Protein AF-0000000066218756 (afdb_homodimer)

Structure (mmCIF, N/CA/C/O backbone):
data_AF-0000000066218756-model_v1
#
loop_
_entity.id
_entity.type
_entity.pdbx_description
1 polymer 'Streptothricin acetyltransferase'
#
loop_
_atom_site.group_PDB
_atom_site.id
_atom_site.type_symbol
_atom_site.label_atom_id
_atom_site.label_alt_id
_atom_site.label_comp_id
_atom_site.label_asym_id
_atom_site.label_entity_id
_atom_site.label_seq_id
_atom_site.pdbx_PDB_ins_code
_atom_site.Cartn_x
_atom_site.Cartn_y
_atom_site.Cartn_z
_atom_site.occupancy
_atom_site.B_iso_or_equiv
_atom_site.auth_seq_id
_atom_site.auth_comp_id
_atom_site.auth_asym_id
_atom_site.auth_atom_id
_atom_site.pdbx_PDB_model_num
ATOM 1 N N . MET A 1 1 ? -12.961 45.781 23.984 1 30.92 1 MET A N 1
ATOM 2 C CA . MET A 1 1 ? -13.539 44.688 23.172 1 30.92 1 MET A CA 1
ATOM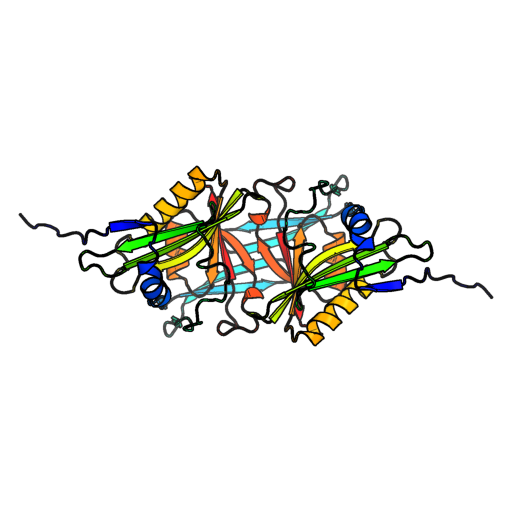 3 C C . MET A 1 1 ? -12.445 43.812 22.594 1 30.92 1 MET A C 1
ATOM 5 O O . MET A 1 1 ? -11.609 44.25 21.812 1 30.92 1 MET A O 1
ATOM 9 N N . THR A 1 2 ? -11.711 43 23.344 1 33.22 2 THR A N 1
ATOM 10 C CA . THR A 1 2 ? -10.531 42.219 23 1 33.22 2 THR A CA 1
ATOM 11 C C . THR A 1 2 ? -10.773 41.406 21.719 1 33.22 2 THR A C 1
ATOM 13 O O . THR A 1 2 ? -11.695 40.594 21.656 1 33.22 2 THR A O 1
ATOM 16 N N . THR A 1 3 ? -10.656 42.094 20.516 1 35.53 3 THR A N 1
ATOM 17 C CA . THR A 1 3 ? -10.742 41.438 19.234 1 35.53 3 THR A CA 1
ATOM 18 C C . THR A 1 3 ? -9.953 40.125 19.234 1 35.53 3 THR A C 1
ATOM 20 O O . THR A 1 3 ? -8.727 40.156 19.406 1 35.53 3 THR A O 1
ATOM 23 N N . THR A 1 4 ? -10.188 39.188 20.109 1 38.31 4 THR A N 1
ATOM 24 C CA . THR A 1 4 ? -9.586 37.875 20 1 38.31 4 THR A CA 1
ATOM 25 C C . THR A 1 4 ? -9.281 37.531 18.531 1 38.31 4 THR A C 1
ATOM 27 O O . THR A 1 4 ? -10.195 37.375 17.719 1 38.31 4 THR A O 1
ATOM 30 N N . HIS A 1 5 ? -8.398 38.25 17.75 1 41.72 5 HIS A N 1
ATOM 31 C CA . HIS A 1 5 ? -7.938 38.156 16.375 1 41.72 5 HIS A CA 1
ATOM 32 C C . HIS A 1 5 ? -7.691 36.688 15.969 1 41.72 5 HIS A C 1
ATOM 34 O O . HIS A 1 5 ? -6.609 36.156 16.203 1 41.72 5 HIS A O 1
ATOM 40 N N . GLY A 1 6 ? -8.344 35.656 16.266 1 49.34 6 GLY A N 1
ATOM 41 C CA . GLY A 1 6 ? -8.234 34.25 15.828 1 49.34 6 GLY A CA 1
ATOM 42 C C . GLY A 1 6 ? -7.742 34.125 14.398 1 49.34 6 GLY A C 1
ATOM 43 O O . GLY A 1 6 ? -8.195 34.844 13.508 1 49.34 6 GLY A O 1
ATOM 44 N N . SER A 1 7 ? -6.414 34.031 14.164 1 62.53 7 SER A N 1
ATOM 45 C CA . SER A 1 7 ? -5.773 34.062 12.852 1 62.53 7 SER A CA 1
ATOM 46 C C . SER A 1 7 ? -6.656 33.406 11.797 1 62.53 7 SER A C 1
ATOM 48 O O . SER A 1 7 ? -7.164 32.312 12 1 62.53 7 SER A O 1
ATOM 50 N N . THR A 1 8 ? -7.453 34.125 11.016 1 85.75 8 THR A N 1
ATOM 51 C CA . THR A 1 8 ? -8.383 33.719 9.977 1 85.75 8 THR A CA 1
ATOM 52 C C . THR A 1 8 ? -7.633 33.094 8.797 1 85.75 8 THR A C 1
ATOM 54 O O . THR A 1 8 ? -6.582 33.594 8.391 1 85.75 8 THR A O 1
ATOM 57 N N . TYR A 1 9 ? -7.691 31.891 8.625 1 95.56 9 TYR A N 1
ATOM 58 C CA . TYR A 1 9 ? -7.164 31.203 7.453 1 95.56 9 TYR A CA 1
ATOM 59 C C . TYR A 1 9 ? -8.227 31.094 6.363 1 95.56 9 TYR A C 1
ATOM 61 O O . TYR A 1 9 ? -9.406 30.922 6.656 1 95.56 9 TYR A O 1
ATOM 69 N N . GLU A 1 10 ? -7.812 31.375 5.152 1 96.88 10 GLU A N 1
ATOM 70 C CA . GLU A 1 10 ? -8.648 31.047 4.004 1 96.88 10 GLU A CA 1
ATOM 71 C C . GLU A 1 10 ? -8.375 29.625 3.508 1 96.88 10 GLU A C 1
ATOM 73 O O . GLU A 1 10 ? -7.223 29.266 3.246 1 96.88 10 GLU A O 1
ATOM 78 N N . PHE A 1 11 ? -9.414 28.812 3.455 1 98.06 11 PHE A N 1
ATOM 79 C CA . PHE A 1 11 ? -9.305 27.469 2.912 1 98.06 11 PHE A CA 1
ATOM 80 C C . PHE A 1 11 ? -9.898 27.391 1.512 1 98.06 11 PHE A C 1
ATOM 82 O O . PHE A 1 11 ? -11.031 27.844 1.288 1 98.06 11 PHE A O 1
ATOM 89 N N . ARG A 1 12 ? -9.188 26.828 0.612 1 97.38 12 ARG A N 1
ATOM 90 C CA . ARG A 1 12 ? -9.633 26.734 -0.774 1 97.38 12 ARG A CA 1
ATOM 91 C C . ARG A 1 12 ? -8.875 25.641 -1.514 1 97.38 12 ARG A C 1
ATOM 93 O O . ARG A 1 12 ? -7.91 25.078 -0.985 1 97.38 12 ARG A O 1
ATOM 100 N N . SER A 1 13 ? -9.32 25.297 -2.725 1 97.12 13 SER A N 1
ATOM 101 C CA . SER A 1 13 ? -8.523 24.469 -3.619 1 97.12 13 SER A CA 1
ATOM 102 C C . SER A 1 13 ? -7.25 25.172 -4.055 1 97.12 13 SER A C 1
ATOM 104 O O . SER A 1 13 ? -7.25 26.391 -4.262 1 97.12 13 SER A O 1
ATOM 106 N N . ALA A 1 14 ? -6.277 24.438 -4.23 1 97.44 14 ALA A N 1
ATOM 107 C CA . ALA A 1 14 ? -5.004 24.984 -4.684 1 97.44 14 ALA A CA 1
ATOM 108 C C . ALA A 1 14 ? -5.117 25.531 -6.102 1 97.44 14 ALA A C 1
ATOM 110 O O . ALA A 1 14 ? -5.887 25.031 -6.914 1 97.44 14 ALA A O 1
ATOM 111 N N . ARG A 1 15 ? -4.344 26.562 -6.344 1 95.19 15 ARG A N 1
ATOM 112 C CA . ARG A 1 15 ? -4.148 27.141 -7.664 1 95.19 15 ARG A CA 1
ATOM 113 C C . ARG A 1 15 ? -2.729 26.906 -8.164 1 95.19 15 ARG A C 1
ATOM 115 O O . ARG A 1 15 ? -1.83 26.609 -7.375 1 95.19 15 ARG A O 1
ATOM 122 N N . PRO A 1 16 ? -2.574 26.969 -9.438 1 92.94 16 PRO A N 1
ATOM 123 C CA . PRO A 1 16 ? -1.229 26.734 -9.969 1 92.94 16 PRO A CA 1
ATOM 124 C C . PRO A 1 16 ? -0.165 27.578 -9.281 1 92.94 16 PRO A C 1
ATOM 126 O O . PRO A 1 16 ? 0.966 27.125 -9.094 1 92.94 16 PRO A O 1
ATOM 129 N N . GLY A 1 17 ? -0.481 28.734 -8.906 1 93.81 17 GLY A N 1
ATOM 130 C CA . GLY A 1 17 ? 0.448 29.641 -8.25 1 93.81 17 GLY A CA 1
ATOM 131 C C . GLY A 1 17 ? 0.868 29.156 -6.871 1 93.81 17 GLY A C 1
ATOM 132 O O . GLY A 1 17 ? 1.831 29.672 -6.301 1 93.81 17 GLY A O 1
ATOM 133 N N . ASP A 1 18 ? 0.215 28.156 -6.332 1 95.94 18 ASP A N 1
ATOM 134 C CA . ASP A 1 18 ? 0.507 27.656 -4.996 1 95.94 18 ASP A CA 1
ATOM 135 C C . ASP A 1 18 ? 1.6 26.578 -5.035 1 95.94 18 ASP A C 1
ATOM 137 O O . ASP A 1 18 ? 2.113 26.172 -3.994 1 95.94 18 ASP A O 1
ATOM 141 N N . ALA A 1 19 ? 1.979 26.078 -6.219 1 94.44 19 ALA A N 1
ATOM 142 C CA . ALA A 1 19 ? 2.807 24.891 -6.379 1 94.44 19 ALA A CA 1
ATOM 143 C C . ALA A 1 19 ? 4.152 25.062 -5.676 1 94.44 19 ALA A C 1
ATOM 145 O O . ALA A 1 19 ? 4.594 24.172 -4.949 1 94.44 19 ALA A O 1
ATOM 146 N N . GLU A 1 20 ? 4.812 26.156 -5.871 1 93.88 20 GLU A N 1
ATO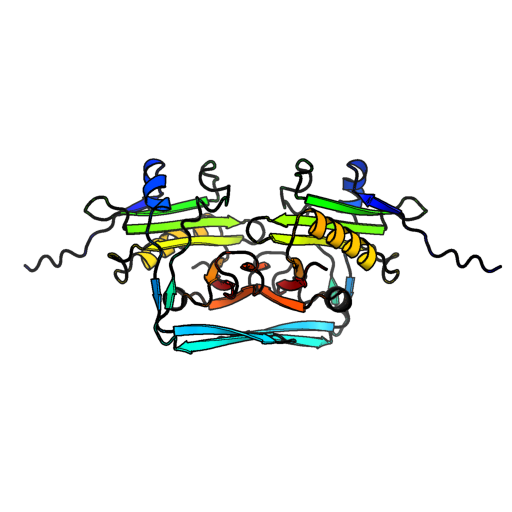M 147 C CA . GLU A 1 20 ? 6.129 26.391 -5.281 1 93.88 20 GLU A CA 1
ATOM 148 C C . GLU A 1 20 ? 6.055 26.406 -3.76 1 93.88 20 GLU A C 1
ATOM 150 O O . GLU A 1 20 ? 6.898 25.812 -3.082 1 93.88 20 GLU A O 1
ATOM 155 N N . ALA A 1 21 ? 5.082 27.125 -3.238 1 95.31 21 ALA A N 1
ATOM 156 C CA . ALA A 1 21 ? 4.914 27.219 -1.791 1 95.31 21 ALA A CA 1
ATOM 157 C C . ALA A 1 21 ? 4.613 25.859 -1.186 1 95.31 21 ALA A C 1
ATOM 159 O O . ALA A 1 21 ? 5.105 25.531 -0.103 1 95.31 21 ALA A O 1
ATOM 160 N N . ILE A 1 22 ? 3.832 25.062 -1.859 1 96.31 22 ILE A N 1
ATOM 161 C CA . ILE A 1 22 ? 3.496 23.719 -1.401 1 96.31 22 ILE A CA 1
ATOM 162 C C . ILE A 1 22 ? 4.754 22.859 -1.355 1 96.31 22 ILE A C 1
ATOM 164 O O . ILE A 1 22 ? 5.027 22.203 -0.35 1 96.31 22 ILE A O 1
ATOM 168 N N . GLU A 1 23 ? 5.5 22.875 -2.363 1 92.81 23 GLU A N 1
ATOM 169 C CA . GLU A 1 23 ? 6.723 22.078 -2.453 1 92.81 23 GLU A CA 1
ATOM 170 C C . GLU A 1 23 ? 7.73 22.516 -1.388 1 92.81 23 GLU A C 1
ATOM 172 O O . GLU A 1 23 ? 8.484 21.688 -0.876 1 92.81 23 GLU A O 1
ATOM 177 N N . GLY A 1 24 ? 7.719 23.75 -1.06 1 92.56 24 GLY A N 1
ATOM 178 C CA . GLY A 1 24 ? 8.719 24.297 -0.159 1 92.56 24 GLY A CA 1
ATOM 179 C C . GLY A 1 24 ? 8.266 24.328 1.288 1 92.56 24 GLY A C 1
ATOM 180 O O . GLY A 1 24 ? 9 24.781 2.166 1 92.56 24 GLY A O 1
ATOM 181 N N . LEU A 1 25 ? 7.07 23.906 1.54 1 95.25 25 LEU A N 1
ATOM 182 C CA . LEU A 1 25 ? 6.547 23.969 2.9 1 95.25 25 LEU A CA 1
ATOM 183 C C . LEU A 1 25 ? 7.348 23.078 3.838 1 95.25 25 LEU A C 1
ATOM 185 O O . LEU A 1 25 ? 7.652 21.938 3.498 1 95.25 25 LEU A O 1
ATOM 189 N N . ASP A 1 26 ? 7.734 23.609 4.988 1 93 26 ASP A N 1
ATOM 190 C CA . ASP A 1 26 ? 8.508 22.859 5.977 1 93 26 ASP A CA 1
ATOM 191 C C . ASP A 1 26 ? 7.629 21.844 6.707 1 93 26 ASP A C 1
ATOM 193 O O . ASP A 1 26 ? 6.793 22.219 7.535 1 93 26 ASP A O 1
ATOM 197 N N . GLY A 1 27 ? 7.832 20.594 6.449 1 91.25 27 GLY A N 1
ATOM 198 C CA . GLY A 1 27 ? 7.078 19.516 7.074 1 91.25 27 GLY A CA 1
ATOM 199 C C . GLY A 1 27 ? 7.828 18.828 8.203 1 91.25 27 GLY A C 1
ATOM 200 O O . GLY A 1 27 ? 7.434 17.766 8.664 1 91.25 27 GLY A O 1
ATOM 201 N N . SER A 1 28 ? 8.922 19.422 8.609 1 94.38 28 SER A N 1
ATOM 202 C CA . SER A 1 28 ? 9.727 18.828 9.68 1 94.38 28 SER A CA 1
ATOM 203 C C . SER A 1 28 ? 8.961 18.828 11 1 94.38 28 SER A C 1
ATOM 205 O O . SER A 1 28 ? 8.016 19.594 11.18 1 94.38 28 SER A O 1
ATOM 207 N N . PHE A 1 29 ? 9.367 17.953 11.867 1 95.31 29 PHE A N 1
ATOM 208 C CA . PHE A 1 29 ? 8.727 17.906 13.18 1 95.31 29 PHE A CA 1
ATOM 209 C C . PHE A 1 29 ? 9.695 17.375 14.227 1 95.31 29 PHE A C 1
ATOM 211 O O . PHE A 1 29 ? 10.711 16.766 13.891 1 95.31 29 PHE A O 1
ATOM 218 N N . THR A 1 30 ? 9.375 17.656 15.43 1 96.31 30 THR A N 1
ATOM 219 C CA . THR A 1 30 ? 10.047 17.109 16.609 1 96.31 30 THR A CA 1
ATOM 220 C C . THR A 1 30 ? 9.086 16.25 17.438 1 96.31 30 THR A C 1
ATOM 222 O O . THR A 1 30 ? 7.914 16.609 17.594 1 96.31 30 THR A O 1
ATOM 225 N N . THR A 1 31 ? 9.586 15.148 17.922 1 97.62 31 THR A N 1
ATOM 226 C CA . THR A 1 31 ? 8.727 14.258 18.688 1 97.62 31 THR A CA 1
ATOM 227 C C . THR A 1 31 ? 9.477 13.656 19.875 1 97.62 31 THR A C 1
ATOM 229 O O . THR A 1 31 ? 10.664 13.328 19.75 1 97.62 31 THR A O 1
ATOM 232 N N . SER A 1 32 ? 8.703 13.469 20.906 1 98.19 32 SER A N 1
ATOM 233 C CA . SER A 1 32 ? 9.289 12.891 22.109 1 98.19 32 SER A CA 1
ATOM 234 C C . SER A 1 32 ? 8.883 11.43 22.266 1 98.19 32 SER A C 1
ATOM 236 O O . SER A 1 32 ? 9.273 10.773 23.234 1 98.19 32 SER A O 1
ATOM 238 N N . THR A 1 33 ? 8.055 10.93 21.438 1 98.62 33 THR A N 1
ATOM 239 C CA . THR A 1 33 ? 7.688 9.516 21.406 1 98.62 33 THR A CA 1
ATOM 240 C C . THR A 1 33 ? 7.668 9 19.969 1 98.62 33 THR A C 1
ATOM 242 O O . THR A 1 33 ? 7.598 9.789 19.016 1 98.62 33 THR A O 1
ATOM 245 N N . VAL A 1 34 ? 7.777 7.73 19.812 1 98.56 34 VAL A N 1
ATOM 246 C CA . VAL A 1 34 ? 7.621 7.051 18.531 1 98.56 34 VAL A CA 1
ATOM 247 C C . VAL A 1 34 ? 6.859 5.742 18.734 1 98.56 34 VAL A C 1
ATOM 249 O O . VAL A 1 34 ? 6.77 5.234 19.844 1 98.56 34 VAL A O 1
ATOM 252 N N . PHE A 1 35 ? 6.258 5.281 17.719 1 98.62 35 PHE A N 1
ATOM 253 C CA . PHE A 1 35 ? 5.648 3.957 17.75 1 98.62 35 PHE A CA 1
ATOM 254 C C . PHE A 1 35 ? 6.629 2.896 17.266 1 98.62 35 PHE A C 1
ATOM 256 O O . PHE A 1 35 ? 6.91 2.805 16.078 1 98.62 35 PHE A O 1
ATOM 263 N N . GLU A 1 36 ? 7.102 2.107 18.125 1 98.31 36 GLU A N 1
ATOM 264 C CA . GLU A 1 36 ? 7.922 0.967 17.734 1 98.31 36 GLU A CA 1
ATOM 265 C C . GLU A 1 36 ? 7.074 -0.135 17.109 1 98.31 36 GLU A C 1
ATOM 267 O O . GLU A 1 36 ? 5.969 -0.415 17.578 1 98.31 36 GLU A O 1
ATOM 272 N N . VAL A 1 37 ? 7.605 -0.703 16.094 1 98.06 37 VAL A N 1
ATOM 273 C CA . VAL A 1 37 ? 6.926 -1.788 15.391 1 98.06 37 VAL A CA 1
ATOM 274 C C . VAL A 1 37 ? 7.684 -3.096 15.609 1 98.06 37 VAL A C 1
ATOM 276 O O . VAL A 1 37 ? 8.859 -3.203 15.258 1 98.06 37 VAL A O 1
ATOM 279 N N . ASP A 1 38 ? 7.031 -4.035 16.172 1 97.12 38 ASP A N 1
ATOM 280 C CA . ASP A 1 38 ? 7.578 -5.383 16.297 1 97.12 38 ASP A CA 1
ATOM 281 C C . ASP A 1 38 ? 6.988 -6.312 15.234 1 97.12 38 ASP A C 1
ATOM 283 O O . ASP A 1 38 ? 5.785 -6.586 15.242 1 97.12 38 ASP A O 1
ATOM 287 N N . VAL A 1 39 ? 7.797 -6.73 14.375 1 94.44 39 VAL A N 1
ATOM 288 C CA . VAL A 1 39 ? 7.402 -7.656 13.328 1 94.44 39 VAL A CA 1
ATOM 289 C C . VAL A 1 39 ? 7.652 -9.094 13.781 1 94.44 39 VAL A C 1
ATOM 291 O O . VAL A 1 39 ? 8.797 -9.484 14.031 1 94.44 39 VAL A O 1
ATOM 294 N N . THR A 1 40 ? 6.605 -9.82 13.859 1 88.38 40 THR A N 1
ATOM 295 C CA . THR A 1 40 ? 6.738 -11.219 14.25 1 88.38 40 THR A CA 1
ATOM 296 C C . THR A 1 40 ? 6.254 -12.141 13.133 1 88.38 40 THR A C 1
ATOM 298 O O . THR A 1 40 ? 5.715 -11.68 12.125 1 88.38 40 THR A O 1
ATOM 301 N N . GLY A 1 41 ? 6.422 -13.438 13.312 1 87.56 41 GLY A N 1
ATOM 302 C CA . GLY A 1 41 ? 5.957 -14.398 12.32 1 87.56 41 GLY A CA 1
ATOM 303 C C . GLY A 1 41 ? 4.445 -14.445 12.203 1 87.56 41 GLY A C 1
ATOM 304 O O . GLY A 1 41 ? 3.91 -14.883 11.188 1 87.56 41 GLY A O 1
ATOM 305 N N . ASP A 1 42 ? 3.793 -13.945 13.266 1 90.44 42 ASP A N 1
ATOM 306 C CA . ASP A 1 42 ? 2.34 -14.086 13.297 1 90.44 42 ASP A CA 1
ATOM 307 C C . ASP A 1 42 ? 1.663 -12.734 13.484 1 90.44 42 ASP A C 1
ATOM 309 O O . ASP A 1 42 ? 0.577 -12.648 14.055 1 90.44 42 ASP A O 1
ATOM 313 N N . GLY A 1 43 ? 2.377 -11.672 13.125 1 96.5 43 GLY A N 1
ATOM 314 C CA . GLY A 1 43 ? 1.686 -10.391 13.203 1 96.5 43 GLY A CA 1
ATOM 315 C C . GLY A 1 43 ? 2.615 -9.227 13.477 1 96.5 43 GLY A C 1
ATOM 316 O O . GLY A 1 43 ? 3.812 -9.297 13.195 1 96.5 43 GLY A O 1
ATOM 317 N N . PHE A 1 44 ? 2.004 -8.164 13.891 1 98.31 44 PHE A N 1
ATOM 318 C CA . PHE A 1 44 ? 2.68 -6.898 14.133 1 98.31 44 PHE A CA 1
ATOM 319 C C . PHE A 1 44 ? 2.158 -6.234 15.398 1 98.31 44 PHE A C 1
ATOM 321 O O . PHE A 1 44 ? 0.947 -6.168 15.617 1 98.31 44 PHE A O 1
ATOM 328 N N . ALA A 1 45 ? 3.119 -5.785 16.156 1 97.81 45 ALA A N 1
ATOM 329 C CA . ALA A 1 45 ? 2.746 -5.078 17.391 1 97.81 45 ALA A CA 1
ATOM 330 C C . ALA A 1 45 ? 3.271 -3.645 17.375 1 97.81 45 ALA A C 1
ATOM 332 O O . ALA A 1 45 ? 4.391 -3.393 16.922 1 97.81 45 ALA A O 1
ATOM 333 N N . LEU A 1 46 ? 2.518 -2.775 17.812 1 97.88 46 LEU A N 1
ATOM 334 C CA . LEU A 1 46 ? 2.861 -1.361 17.906 1 97.88 46 LEU A CA 1
ATOM 335 C C . LEU A 1 46 ? 2.898 -0.916 19.375 1 97.88 46 LEU A C 1
ATOM 337 O O . LEU A 1 46 ? 1.985 -1.22 20.141 1 97.88 46 LEU A O 1
ATOM 341 N N . ARG A 1 47 ? 3.953 -0.303 19.734 1 98 47 ARG A N 1
ATOM 342 C CA . ARG A 1 47 ? 4.078 0.256 21.078 1 98 47 ARG A CA 1
ATOM 343 C C . ARG A 1 47 ? 4.684 1.655 21.031 1 98 47 ARG A C 1
ATOM 345 O O . ARG A 1 47 ? 5.75 1.858 20.453 1 98 47 ARG A O 1
ATOM 352 N N . GLU A 1 48 ? 3.928 2.596 21.609 1 98.19 48 GLU A N 1
ATOM 353 C CA . GLU A 1 48 ? 4.5 3.934 21.719 1 98.19 48 GLU A CA 1
ATOM 354 C C . GLU A 1 48 ? 5.547 3.996 22.828 1 98.19 48 GLU A C 1
ATOM 356 O O . GLU A 1 48 ? 5.273 3.615 23.969 1 98.19 48 GLU A O 1
ATOM 361 N N . VAL A 1 49 ? 6.703 4.441 22.5 1 98.56 49 VAL A N 1
ATOM 362 C CA . VAL A 1 49 ? 7.801 4.504 23.453 1 98.56 49 VAL A CA 1
ATOM 363 C C . VAL A 1 49 ? 8.438 5.891 23.422 1 98.56 49 VAL A C 1
ATOM 365 O O . VAL A 1 49 ? 8.336 6.602 22.422 1 98.56 49 VAL A O 1
ATOM 368 N N . PRO A 1 50 ? 9.086 6.277 24.5 1 98.38 50 PRO A N 1
ATOM 369 C CA . PRO A 1 50 ? 9.781 7.566 24.484 1 98.38 50 PRO A CA 1
ATOM 370 C C . PRO A 1 50 ? 10.969 7.594 23.531 1 98.38 50 PRO A C 1
ATOM 372 O O . PRO A 1 50 ? 11.633 6.574 23.328 1 98.38 50 PRO A O 1
ATOM 375 N N . ALA A 1 51 ? 11.094 8.711 22.922 1 97.19 51 ALA A N 1
ATOM 376 C CA . ALA A 1 51 ? 12.305 9.023 22.172 1 97.19 51 ALA A CA 1
ATOM 377 C C . ALA A 1 51 ? 13.227 9.945 22.969 1 97.19 51 ALA A C 1
ATOM 379 O O . ALA A 1 51 ? 12.898 11.109 23.203 1 97.19 51 ALA A O 1
ATOM 380 N N . ASP A 1 52 ? 14.352 9.469 23.422 1 95.06 52 ASP A N 1
ATOM 381 C CA . ASP A 1 52 ? 15.289 10.25 24.219 1 95.06 52 ASP A CA 1
ATOM 382 C C . ASP A 1 52 ? 16.703 10.133 23.672 1 95.06 52 ASP A C 1
ATOM 384 O O . ASP A 1 52 ? 17.328 9.07 23.75 1 95.06 52 ASP A O 1
ATOM 388 N N . PRO A 1 53 ? 17.203 11.25 23.219 1 96.88 53 PRO A N 1
ATOM 389 C CA . PRO A 1 53 ? 16.594 12.578 23.125 1 96.88 53 PRO A CA 1
ATOM 390 C C . PRO A 1 53 ? 15.461 12.633 22.094 1 96.88 53 PRO A C 1
ATOM 392 O O . PRO A 1 53 ? 15.281 11.688 21.328 1 96.88 53 PRO A O 1
ATOM 395 N N . PRO A 1 54 ? 14.68 13.703 22.156 1 97.62 54 PRO A N 1
ATOM 396 C CA . PRO A 1 54 ? 13.625 13.828 21.141 1 97.62 54 PRO A CA 1
ATOM 397 C C . PRO A 1 54 ? 14.164 13.703 19.719 1 97.62 54 PRO A C 1
ATOM 399 O O . PRO A 1 54 ? 15.273 14.156 19.438 1 97.62 54 PRO A O 1
ATOM 402 N N . LEU A 1 55 ? 13.32 13.078 18.906 1 97.12 55 LEU A N 1
ATOM 403 C CA . LEU A 1 55 ? 13.688 12.891 17.5 1 97.12 55 LEU A CA 1
ATOM 404 C C . LEU A 1 55 ? 13.266 14.094 16.672 1 97.12 55 LEU A C 1
ATOM 406 O O . LEU A 1 55 ? 12.148 14.602 16.812 1 97.12 55 LEU A O 1
ATOM 410 N N . VAL A 1 56 ? 14.172 14.633 15.852 1 96.25 56 VAL A N 1
ATOM 411 C CA . VAL A 1 56 ? 13.867 15.664 14.859 1 96.25 56 VAL A CA 1
ATOM 412 C C . VAL A 1 56 ? 13.891 15.055 13.461 1 96.25 56 VAL A C 1
ATOM 414 O O . VAL A 1 56 ? 14.922 14.523 13.023 1 96.25 56 VAL A O 1
ATOM 417 N N . LYS A 1 57 ? 12.805 15.125 12.836 1 94.94 57 LYS A N 1
ATOM 418 C CA . LYS A 1 57 ? 12.727 14.586 11.477 1 94.94 57 LYS A CA 1
ATOM 419 C C . LYS A 1 57 ? 12.586 15.711 10.453 1 94.94 57 LYS A C 1
ATOM 421 O O . LYS A 1 57 ? 11.711 16.578 10.578 1 94.94 57 LYS A O 1
ATOM 426 N N . VAL A 1 58 ? 13.484 15.648 9.484 1 90.94 58 VAL A N 1
ATOM 427 C CA . VAL A 1 58 ? 13.453 16.531 8.32 1 90.94 58 VAL A CA 1
ATOM 428 C C . VAL A 1 58 ? 13.328 15.695 7.043 1 90.94 58 VAL A C 1
ATOM 430 O O . VAL A 1 58 ? 14.141 14.797 6.801 1 90.94 58 VAL A O 1
ATOM 433 N N . PHE A 1 59 ? 12.32 15.891 6.363 1 84.62 59 PHE A N 1
ATOM 434 C CA . PHE A 1 59 ? 12.141 15.148 5.121 1 84.62 59 PHE A CA 1
ATOM 435 C C . PHE A 1 59 ? 13.047 15.703 4.027 1 84.62 59 PHE A C 1
ATOM 437 O O . PHE A 1 59 ? 13.242 16.906 3.926 1 84.62 59 PHE A O 1
ATOM 444 N N . PRO A 1 60 ? 13.758 14.719 3.512 1 74.5 60 PRO A N 1
ATOM 445 C CA . PRO A 1 60 ? 14.617 15.219 2.438 1 74.5 60 PRO A CA 1
ATOM 446 C C . PRO A 1 60 ? 13.859 16.047 1.399 1 74.5 60 PRO A C 1
ATOM 448 O O . PRO A 1 60 ? 12.656 15.844 1.216 1 74.5 60 PRO A O 1
ATOM 451 N N . ASP A 1 61 ? 14.469 17.172 1.195 1 58.53 61 ASP A N 1
ATOM 452 C CA . ASP A 1 61 ? 13.922 17.953 0.089 1 58.53 61 ASP A CA 1
ATOM 453 C C . ASP A 1 61 ? 13.727 17.078 -1.15 1 58.53 61 ASP A C 1
ATOM 455 O O . ASP A 1 61 ? 14.68 16.797 -1.879 1 58.53 61 ASP A O 1
ATOM 459 N N . ASP A 1 62 ? 13.266 15.992 -0.74 1 52.88 62 ASP A N 1
ATOM 460 C CA . ASP A 1 62 ? 13.164 15.195 -1.958 1 52.88 62 ASP A CA 1
ATOM 461 C C . ASP A 1 62 ? 12.586 16.016 -3.105 1 52.88 62 ASP A C 1
ATOM 463 O O . ASP A 1 62 ? 11.695 16.844 -2.893 1 52.88 62 ASP A O 1
ATOM 467 N N . GLY A 1 63 ? 13.352 16.688 -3.973 1 41.59 63 GLY A N 1
ATOM 468 C CA . GLY A 1 63 ? 12.586 17.062 -5.148 1 41.59 63 GLY A CA 1
ATOM 469 C C . GLY A 1 63 ? 11.203 16.453 -5.188 1 41.59 63 GLY A C 1
ATOM 470 O O . GLY A 1 63 ? 10.898 15.531 -4.418 1 41.59 63 GLY A O 1
ATOM 471 N N . GLY A 1 64 ? 10.188 17.156 -5.656 1 38.47 64 GLY A N 1
ATOM 472 C CA . GLY A 1 64 ? 8.844 16.625 -5.824 1 38.47 64 GLY A CA 1
ATOM 473 C C . GLY A 1 64 ? 8.805 15.117 -5.852 1 38.47 64 GLY A C 1
ATOM 474 O O . GLY A 1 64 ? 9.648 14.477 -6.477 1 38.47 64 GLY A O 1
ATOM 475 N N . SER A 1 65 ? 8.891 14.422 -4.684 1 36.19 65 SER A N 1
ATOM 476 C CA . SER A 1 65 ? 8.57 13.023 -4.91 1 36.19 65 SER A CA 1
ATOM 477 C C . SER A 1 65 ? 8.039 12.797 -6.32 1 36.19 65 SER A C 1
ATOM 479 O O . SER A 1 65 ? 7.172 13.539 -6.785 1 36.19 65 SER A O 1
ATOM 481 N N . ASP A 1 66 ? 8.914 12.391 -7.16 1 33.94 66 ASP A N 1
ATOM 482 C CA . ASP A 1 66 ? 8.414 11.953 -8.461 1 33.94 66 ASP A CA 1
ATOM 483 C C . ASP A 1 66 ? 7.051 11.289 -8.336 1 33.94 66 ASP A C 1
ATOM 485 O O . ASP A 1 66 ? 6.914 10.086 -8.586 1 33.94 66 ASP A O 1
ATOM 489 N N . GLY A 1 67 ? 6.582 11.227 -7.129 1 36.25 67 GLY A N 1
ATOM 490 C CA . GLY A 1 67 ? 5.188 10.93 -7.43 1 36.25 67 GLY A CA 1
ATOM 491 C C . GLY A 1 67 ? 4.66 11.703 -8.625 1 36.25 67 GLY A C 1
ATOM 492 O O . GLY A 1 67 ? 4.551 12.93 -8.578 1 36.25 67 GLY A O 1
ATOM 493 N N . GLU A 1 68 ? 5.262 11.32 -9.727 1 36.56 68 GLU A N 1
ATOM 494 C CA . GLU A 1 68 ? 4.953 11.82 -11.062 1 36.56 68 GLU A CA 1
ATOM 495 C C . GLU A 1 68 ? 3.641 12.602 -11.07 1 36.56 68 GLU A C 1
ATOM 497 O O . GLU A 1 68 ? 3.426 13.461 -11.922 1 36.56 68 GLU A O 1
ATOM 502 N N . ASP A 1 69 ? 2.627 11.914 -10.531 1 36.44 69 ASP A N 1
ATOM 503 C CA . ASP A 1 69 ? 1.361 12.477 -11 1 36.44 69 ASP A CA 1
ATOM 504 C C . ASP A 1 69 ? 1.025 13.766 -10.266 1 36.44 69 ASP A C 1
ATOM 506 O O . ASP A 1 69 ? 0.063 13.82 -9.5 1 36.44 69 ASP A O 1
ATOM 510 N N . GLY A 1 70 ? 1.908 14.375 -9.641 1 38.59 70 GLY A N 1
ATOM 511 C CA . GLY A 1 70 ? 1.572 15.68 -9.086 1 38.59 70 GLY A CA 1
ATOM 512 C C . GLY A 1 70 ? 0.606 16.469 -9.961 1 38.59 70 GLY A C 1
ATOM 513 O O . GLY A 1 70 ? -0.606 16.438 -9.734 1 38.59 70 GLY A O 1
ATOM 514 N N . ALA A 1 71 ? 1.333 17.5 -10.688 1 37.19 71 ALA A N 1
ATOM 515 C CA . ALA A 1 71 ? 0.576 18.5 -11.422 1 37.19 71 ALA A CA 1
ATOM 516 C C . ALA A 1 71 ? -0.306 17.859 -12.492 1 37.19 71 ALA A C 1
ATOM 518 O O . ALA A 1 71 ? -0.638 18.484 -13.5 1 37.19 71 ALA A O 1
ATOM 519 N N . GLU A 1 72 ? -0.066 16.578 -12.773 1 39.56 72 GLU A N 1
ATOM 520 C CA . GLU A 1 72 ? -0.892 16.344 -13.953 1 39.56 72 GLU A CA 1
ATOM 521 C C . GLU A 1 72 ? -2.268 16.984 -13.805 1 39.56 72 GLU A C 1
ATOM 523 O O . GLU A 1 72 ? -2.713 17.25 -12.688 1 39.56 72 GLU A O 1
ATOM 528 N N . GLY A 1 73 ? -2.752 17.328 -14.758 1 42.75 73 GLY A N 1
ATOM 529 C CA . GLY A 1 73 ? -4.094 17.844 -14.969 1 42.75 73 GLY A CA 1
ATOM 530 C C . GLY A 1 73 ? -5.102 17.328 -13.961 1 42.75 73 GLY A C 1
ATOM 531 O O . GLY A 1 73 ? -4.914 16.25 -13.383 1 42.75 73 GLY A O 1
ATOM 532 N N . GLU A 1 74 ? -5.602 18.359 -13.094 1 53.88 74 GLU A N 1
ATOM 533 C CA . GLU A 1 74 ? -6.809 18.125 -12.305 1 53.88 74 GLU A CA 1
ATOM 534 C C . GLU A 1 74 ? -7.637 16.984 -12.883 1 53.88 74 GLU A C 1
ATOM 536 O O . GLU A 1 74 ? -8.25 17.125 -13.945 1 53.88 74 GLU A O 1
ATOM 541 N N . ASP A 1 75 ? -6.93 15.703 -12.539 1 76.12 75 ASP A N 1
ATOM 542 C CA . ASP A 1 75 ? -7.957 14.711 -12.859 1 76.12 75 ASP A CA 1
ATOM 543 C C . ASP A 1 75 ? -9.133 14.812 -11.891 1 76.12 75 ASP A C 1
ATOM 545 O O . ASP A 1 75 ? -9.039 15.469 -10.852 1 76.12 75 ASP A O 1
ATOM 549 N N . ALA A 1 76 ? -10.133 14.492 -12.297 1 89.88 76 ALA A N 1
ATOM 550 C CA . ALA A 1 76 ? -11.406 14.648 -11.586 1 89.88 76 ALA A CA 1
ATOM 551 C C . ALA A 1 76 ? -11.359 13.953 -10.234 1 89.88 76 ALA A C 1
ATOM 553 O O . ALA A 1 76 ? -12.125 14.297 -9.328 1 89.88 76 ALA A O 1
ATOM 554 N N . ASP A 1 77 ? -10.281 13.156 -10.008 1 96.19 77 ASP A N 1
ATOM 555 C CA . ASP A 1 77 ? -10.289 12.328 -8.805 1 96.19 77 ASP A CA 1
ATOM 556 C C . ASP A 1 77 ? -9.188 12.758 -7.84 1 96.19 77 ASP A C 1
ATOM 558 O O . ASP A 1 77 ? -8.914 12.062 -6.855 1 96.19 77 ASP A O 1
ATOM 562 N N . SER A 1 78 ? -8.523 13.844 -8.109 1 97.5 78 SER A N 1
ATOM 563 C CA . SER A 1 78 ? -7.512 14.383 -7.211 1 97.5 78 SER A CA 1
ATOM 564 C C . SER A 1 78 ? -7.785 15.852 -6.891 1 97.5 78 SER A C 1
ATOM 566 O O . SER A 1 78 ? -8.367 16.578 -7.703 1 97.5 78 SER A O 1
ATOM 568 N N . ARG A 1 79 ? -7.391 16.25 -5.668 1 97.06 79 ARG A N 1
ATOM 569 C CA . ARG A 1 79 ? -7.551 17.641 -5.227 1 97.06 79 ARG A CA 1
ATOM 570 C C . ARG A 1 79 ? -6.488 18 -4.195 1 97.06 79 ARG A C 1
ATOM 572 O O . ARG A 1 79 ? -6.062 17.156 -3.404 1 97.06 79 ARG A O 1
ATOM 579 N N . THR A 1 80 ? -6.055 19.203 -4.297 1 98.12 80 THR A N 1
ATOM 580 C CA . THR A 1 80 ? -5.223 19.766 -3.244 1 98.12 80 THR A CA 1
ATOM 581 C C . THR A 1 80 ? -5.918 20.969 -2.604 1 98.12 80 THR A C 1
ATOM 583 O O . THR A 1 80 ? -6.363 21.891 -3.303 1 98.12 80 THR A O 1
ATOM 586 N N . PHE A 1 81 ? -6.043 20.906 -1.294 1 98.38 81 PHE A N 1
ATOM 587 C CA . PHE A 1 81 ? -6.59 22 -0.512 1 98.38 81 PHE A CA 1
ATOM 588 C C . PHE A 1 81 ? -5.48 22.766 0.197 1 98.38 81 PHE A C 1
ATOM 590 O O . PHE A 1 81 ? -4.512 22.172 0.671 1 98.38 81 PHE A O 1
ATOM 597 N N . VAL A 1 82 ? -5.691 24.094 0.293 1 98.5 82 VAL A N 1
ATOM 598 C CA . VAL A 1 82 ? -4.672 24.906 0.958 1 98.5 82 VAL A CA 1
ATOM 599 C C . VAL A 1 82 ? -5.324 25.781 2.023 1 98.5 82 VAL A C 1
ATOM 601 O O . VAL A 1 82 ? -6.504 26.125 1.918 1 98.5 82 VAL A O 1
ATOM 604 N N . ALA A 1 83 ? -4.598 26.016 3.045 1 98.5 83 ALA A N 1
ATOM 605 C CA . ALA A 1 83 ? -4.875 27.047 4.043 1 98.5 83 ALA A CA 1
ATOM 606 C C . ALA A 1 83 ? -3.91 28.219 3.904 1 98.5 83 ALA A C 1
ATOM 608 O O . ALA A 1 83 ? -2.691 28.047 3.945 1 98.5 83 ALA A O 1
ATOM 609 N N . VAL A 1 84 ? -4.48 29.391 3.756 1 97.44 84 VAL A N 1
ATOM 610 C CA . VAL A 1 84 ? -3.668 30.594 3.555 1 97.44 84 VAL A CA 1
ATOM 611 C C . VAL A 1 84 ? -3.885 31.562 4.711 1 97.44 84 VAL A C 1
ATOM 613 O O . VAL A 1 84 ? -5.027 31.875 5.062 1 97.44 84 VAL A O 1
ATOM 616 N N . GLY A 1 85 ? -2.75 31.969 5.254 1 94.69 85 GLY A N 1
ATOM 617 C CA . GLY A 1 85 ? -2.822 32.906 6.355 1 94.69 85 GLY A CA 1
ATOM 618 C C . GLY A 1 85 ? -3.209 34.312 5.914 1 94.69 85 GLY A C 1
ATOM 619 O O . GLY A 1 85 ? -3.27 34.594 4.715 1 94.69 85 GLY A O 1
ATOM 620 N N . ALA A 1 86 ? -3.457 35.156 6.863 1 90.19 86 ALA A N 1
ATOM 621 C CA . ALA A 1 86 ? -3.848 36.562 6.609 1 90.19 86 ALA A CA 1
ATOM 622 C C . ALA A 1 86 ? -2.756 37.281 5.852 1 90.19 86 ALA A C 1
ATOM 624 O O . ALA A 1 86 ? -3.045 38.219 5.07 1 90.19 86 ALA A O 1
ATOM 625 N N . ASP A 1 87 ? -1.547 36.875 6 1 90.06 87 ASP A N 1
ATOM 626 C CA . ASP A 1 87 ? -0.408 37.531 5.355 1 90.06 87 ASP A CA 1
ATOM 627 C C . ASP A 1 87 ? -0.212 37 3.934 1 90.06 87 ASP A C 1
ATOM 629 O O . ASP A 1 87 ? 0.693 37.438 3.223 1 90.06 87 ASP A O 1
ATOM 633 N N . GLY A 1 88 ? -1.031 36.062 3.582 1 91.44 88 GLY A N 1
ATOM 634 C CA . GLY A 1 88 ? -0.936 35.531 2.24 1 91.44 88 GLY A CA 1
ATOM 635 C C . GLY A 1 88 ? -0.031 34.312 2.156 1 91.44 88 GLY A C 1
ATOM 636 O O . GLY A 1 88 ? 0.051 33.656 1.11 1 91.44 88 GLY A O 1
ATOM 637 N N . ASP A 1 89 ? 0.589 33.969 3.262 1 93.81 89 ASP A N 1
ATOM 638 C CA . ASP A 1 89 ? 1.506 32.844 3.27 1 93.81 89 ASP A CA 1
ATOM 639 C C . ASP A 1 89 ? 0.747 31.516 3.396 1 93.81 89 ASP A C 1
ATOM 641 O O . ASP A 1 89 ? -0.284 31.453 4.07 1 93.81 89 ASP A O 1
ATOM 645 N N . LEU A 1 90 ? 1.325 30.516 2.732 1 97.44 90 LEU A N 1
ATOM 646 C CA . LEU A 1 90 ? 0.758 29.188 2.869 1 97.44 90 LEU A CA 1
ATOM 647 C C . LEU A 1 90 ? 0.971 28.641 4.277 1 97.44 90 LEU A C 1
ATOM 649 O O . LEU A 1 90 ? 2.107 28.547 4.746 1 97.44 90 LEU A O 1
ATOM 653 N N . ALA A 1 91 ? -0.124 28.297 4.93 1 97.69 91 ALA A N 1
ATOM 654 C CA . ALA A 1 91 ? -0.076 27.781 6.293 1 97.69 91 ALA A CA 1
ATOM 655 C C . ALA A 1 91 ? -0.083 26.25 6.293 1 97.69 91 ALA A C 1
ATOM 657 O O . ALA A 1 91 ? 0.462 25.625 7.199 1 97.69 91 ALA A O 1
ATOM 658 N N . GLY A 1 92 ? -0.685 25.641 5.359 1 98.25 92 GLY A N 1
ATOM 659 C CA . GLY A 1 92 ? -0.773 24.188 5.242 1 98.25 92 GLY A CA 1
ATOM 660 C C . GLY A 1 92 ? -1.479 23.734 3.98 1 98.25 92 GLY A C 1
ATOM 661 O O . GLY A 1 92 ? -1.999 24.562 3.223 1 98.25 92 GLY A O 1
ATOM 662 N N . PHE A 1 93 ? -1.432 22.469 3.705 1 98.44 93 PHE A N 1
ATOM 663 C CA . PHE A 1 93 ? -2.137 21.906 2.561 1 98.44 93 PHE A CA 1
ATOM 664 C C . PHE A 1 93 ? -2.484 20.438 2.809 1 98.44 93 PHE A C 1
ATOM 666 O O . PHE A 1 93 ? -1.956 19.812 3.732 1 98.44 93 PHE A O 1
ATOM 673 N N . ALA A 1 94 ? -3.404 19.906 2.084 1 98.5 94 ALA A N 1
ATOM 674 C CA . ALA A 1 94 ? -3.744 18.484 1.989 1 98.5 94 ALA A CA 1
ATOM 675 C C . ALA A 1 94 ? -3.963 18.078 0.538 1 98.5 94 ALA A C 1
ATOM 677 O O . ALA A 1 94 ? -4.781 18.672 -0.169 1 98.5 94 ALA A O 1
ATOM 678 N N . ALA A 1 95 ? -3.223 17.141 0.047 1 98.06 95 ALA A N 1
ATOM 679 C CA . ALA A 1 95 ? -3.398 16.547 -1.273 1 98.06 95 ALA A CA 1
ATOM 680 C C . ALA A 1 95 ? -4.078 15.18 -1.171 1 98.06 95 ALA A C 1
ATOM 682 O O . ALA A 1 95 ? -3.684 14.344 -0.355 1 98.06 95 ALA A O 1
ATOM 683 N N . VAL A 1 96 ? -5.117 15.008 -1.969 1 98.44 96 VAL A N 1
ATOM 684 C CA . VAL A 1 96 ? -5.902 13.781 -1.843 1 98.44 96 VAL A CA 1
ATOM 685 C C . VAL A 1 96 ? -6.172 13.195 -3.227 1 98.44 96 VAL A C 1
ATOM 687 O O . VAL A 1 96 ? -6.098 13.906 -4.234 1 98.44 96 VAL A O 1
ATOM 690 N N . SER A 1 97 ? -6.418 11.93 -3.322 1 98.25 97 SER A N 1
ATOM 691 C CA . SER A 1 97 ? -6.797 11.234 -4.551 1 98.25 97 SER A CA 1
ATOM 692 C C . SER A 1 97 ? -7.805 10.125 -4.273 1 98.25 97 SER A C 1
ATOM 694 O O . SER A 1 97 ? -7.715 9.438 -3.256 1 98.25 97 SER A O 1
ATOM 696 N N . TYR A 1 98 ? -8.781 10.047 -5.207 1 98.25 98 TYR A N 1
ATOM 697 C CA . TYR A 1 98 ? -9.852 9.062 -5.094 1 98.25 98 TYR A CA 1
ATOM 698 C C . TYR A 1 98 ? -9.602 7.871 -6.012 1 98.25 98 TYR A C 1
ATOM 700 O O . TYR A 1 98 ? -9.203 8.047 -7.168 1 98.25 98 TYR A O 1
ATOM 708 N N . SER A 1 99 ? -9.742 6.699 -5.414 1 97.56 99 SER A N 1
ATOM 709 C CA . SER A 1 99 ? -9.727 5.465 -6.188 1 97.56 99 SER A CA 1
ATOM 710 C C . SER A 1 99 ? -11.094 4.801 -6.207 1 97.56 99 SER A C 1
ATOM 712 O O . SER A 1 99 ? -11.602 4.383 -5.164 1 97.56 99 SER A O 1
ATOM 714 N N . ALA A 1 100 ? -11.625 4.609 -7.359 1 96.06 100 ALA A N 1
ATOM 715 C CA . ALA A 1 100 ? -12.984 4.09 -7.504 1 96.06 100 ALA A CA 1
ATOM 716 C C . ALA A 1 100 ? -13.039 2.598 -7.195 1 96.06 100 ALA A C 1
ATOM 718 O O . ALA A 1 100 ? -14.031 2.102 -6.668 1 96.06 100 ALA A O 1
ATOM 719 N N . TRP A 1 101 ? -11.961 1.885 -7.52 1 94.06 101 TRP A N 1
ATOM 720 C CA . TRP A 1 101 ? -12.008 0.427 -7.461 1 94.06 101 TRP A CA 1
ATOM 721 C C . TRP A 1 101 ? -12.289 -0.053 -6.043 1 94.06 101 TRP A C 1
ATOM 723 O O . TRP A 1 101 ? -12.938 -1.084 -5.848 1 94.06 101 TRP A O 1
ATOM 733 N N . ASN A 1 102 ? -11.906 0.661 -5.047 1 97.12 102 ASN A N 1
ATOM 734 C CA . ASN A 1 102 ? -12.188 0.253 -3.674 1 97.12 102 ASN A CA 1
ATOM 735 C C . ASN A 1 102 ? -12.82 1.387 -2.869 1 97.12 102 ASN A C 1
ATOM 737 O O . ASN A 1 102 ? -12.766 1.381 -1.638 1 97.12 102 ASN A O 1
ATOM 741 N N . GLN A 1 103 ? -13.258 2.469 -3.648 1 97.81 103 GLN A N 1
ATOM 742 C CA . GLN A 1 103 ? -13.961 3.604 -3.059 1 97.81 103 GLN A CA 1
ATOM 743 C C . GLN A 1 103 ? -13.141 4.242 -1.944 1 97.81 103 GLN A C 1
ATOM 745 O O . GLN A 1 103 ? -13.664 4.559 -0.877 1 97.81 103 GLN A O 1
ATOM 750 N N . ARG A 1 104 ? -11.883 4.398 -2.135 1 98.75 104 ARG A N 1
ATOM 751 C CA . ARG A 1 104 ? -10.969 4.938 -1.134 1 98.75 104 ARG A CA 1
ATOM 752 C C . ARG A 1 104 ? -10.508 6.34 -1.51 1 98.75 104 ARG A C 1
ATOM 754 O O . ARG A 1 104 ? -10.102 6.586 -2.648 1 98.75 104 ARG A O 1
ATOM 761 N N . LEU A 1 105 ? -10.648 7.262 -0.587 1 98.75 105 LEU A N 1
ATOM 762 C CA . LEU A 1 105 ? -9.914 8.516 -0.719 1 98.75 105 LEU A CA 1
ATOM 763 C C . LEU A 1 105 ? -8.602 8.453 0.049 1 98.75 105 LEU A C 1
ATOM 765 O O . LEU A 1 105 ? -8.594 8.266 1.267 1 98.75 105 LEU A O 1
ATOM 769 N N . THR A 1 106 ? -7.535 8.617 -0.592 1 98.88 106 THR A N 1
ATOM 770 C CA . THR A 1 106 ? -6.211 8.625 0.017 1 98.88 106 THR A CA 1
ATOM 771 C C . THR A 1 106 ? -5.777 10.047 0.349 1 98.88 106 THR A C 1
ATOM 773 O O . THR A 1 106 ? -5.855 10.938 -0.498 1 98.88 106 THR A O 1
ATOM 776 N N . ILE A 1 107 ? -5.414 10.25 1.602 1 98.69 107 ILE A N 1
ATOM 777 C CA . ILE A 1 107 ? -4.656 11.445 1.945 1 98.69 107 ILE A CA 1
ATOM 778 C C . ILE A 1 107 ? -3.188 11.258 1.564 1 98.69 107 ILE A C 1
ATOM 780 O O . ILE A 1 107 ? -2.434 10.602 2.289 1 98.69 107 ILE A O 1
ATOM 784 N N . GLU A 1 108 ? -2.826 11.828 0.483 1 97.81 108 GLU A N 1
ATOM 785 C CA . GLU A 1 108 ? -1.479 11.641 -0.045 1 97.81 108 GLU A CA 1
ATOM 786 C C . GLU A 1 108 ? -0.447 12.383 0.798 1 97.81 108 GLU A C 1
ATOM 788 O O . GLU A 1 108 ? 0.678 11.906 0.972 1 97.81 108 GLU A O 1
ATOM 793 N N . ASP A 1 109 ? -0.81 13.523 1.121 1 96.56 109 ASP A N 1
ATOM 794 C CA . ASP A 1 109 ? 0.057 14.406 1.896 1 96.56 109 ASP A CA 1
ATOM 795 C C . ASP A 1 109 ? -0.759 15.453 2.656 1 96.56 109 ASP A C 1
ATOM 797 O O . ASP A 1 109 ? -1.798 15.906 2.174 1 96.56 109 ASP A O 1
ATOM 801 N N . ILE A 1 110 ? -0.347 15.742 3.832 1 97.75 110 ILE A N 1
ATOM 802 C CA . ILE A 1 110 ? -0.899 16.844 4.605 1 97.75 110 ILE A CA 1
ATOM 803 C C . ILE A 1 110 ? 0.189 17.453 5.488 1 97.75 110 ILE A C 1
ATOM 805 O O . ILE A 1 110 ? 0.887 16.734 6.207 1 97.75 110 ILE A O 1
ATOM 809 N N . GLU A 1 111 ? 0.394 18.688 5.324 1 97 111 GLU A N 1
ATOM 810 C CA . GLU A 1 111 ? 1.417 19.406 6.074 1 97 111 GLU A CA 1
ATOM 811 C C . GLU A 1 111 ? 0.887 20.75 6.582 1 97 111 GLU A C 1
ATOM 813 O O . GLU A 1 111 ? 0.135 21.422 5.883 1 97 111 GLU A O 1
ATOM 818 N N . VAL A 1 112 ? 1.207 21.062 7.758 1 96.81 112 VAL A N 1
ATOM 819 C CA . VAL A 1 112 ? 0.989 22.375 8.344 1 96.81 112 VAL A CA 1
ATOM 820 C C . VAL A 1 112 ? 2.326 22.984 8.766 1 96.81 112 VAL A C 1
ATOM 822 O O . VAL A 1 112 ? 3.125 22.328 9.445 1 96.81 112 VAL A O 1
ATOM 825 N N . ALA A 1 113 ? 2.566 24.156 8.367 1 95.19 113 ALA A N 1
ATOM 826 C CA . ALA A 1 113 ? 3.814 24.828 8.711 1 95.19 113 ALA A CA 1
ATOM 827 C C . ALA A 1 113 ? 3.979 24.953 10.227 1 95.19 113 ALA A C 1
ATOM 829 O O . ALA A 1 113 ? 3.008 25.203 10.945 1 95.19 113 ALA A O 1
ATOM 830 N N . PRO A 1 114 ? 5.215 24.859 10.711 1 93.12 114 PRO A N 1
ATOM 831 C CA . PRO A 1 114 ? 5.461 24.812 12.156 1 93.12 114 PRO A CA 1
ATOM 832 C C . PRO A 1 114 ? 4.824 25.984 12.898 1 93.12 114 PRO A C 1
ATOM 834 O O . PRO A 1 114 ? 4.195 25.797 13.945 1 93.12 114 PRO A O 1
ATOM 837 N N . GLY A 1 115 ? 4.895 27.156 12.352 1 92.44 115 GLY A N 1
ATOM 838 C CA . GLY A 1 115 ? 4.363 28.344 13.016 1 92.44 115 GLY A CA 1
ATOM 839 C C . GLY A 1 115 ? 2.846 28.375 13.047 1 92.44 115 GLY A C 1
ATOM 840 O O . GLY A 1 115 ? 2.254 29.188 13.766 1 92.44 115 GLY A O 1
ATOM 841 N N . HIS A 1 116 ? 2.223 27.469 12.359 1 94.62 116 HIS A N 1
ATOM 842 C CA . HIS A 1 116 ? 0.77 27.469 12.242 1 94.62 116 HIS A CA 1
ATOM 843 C C . HIS A 1 116 ? 0.159 26.219 12.875 1 94.62 116 HIS A C 1
ATOM 845 O O . HIS A 1 116 ? -1.054 26.016 12.805 1 94.62 116 HIS A O 1
ATOM 851 N N . ARG A 1 117 ? 0.912 25.359 13.516 1 93.69 117 ARG A N 1
ATOM 852 C CA . ARG A 1 117 ? 0.426 24.109 14.086 1 93.69 117 ARG A CA 1
ATOM 853 C C . ARG A 1 117 ? -0.307 24.359 15.398 1 93.69 117 ARG A C 1
ATOM 855 O O . ARG A 1 117 ? -0.162 25.422 16 1 93.69 117 ARG A O 1
ATOM 862 N N . GLY A 1 118 ? -1.135 23.422 15.75 1 91.75 118 GLY A N 1
ATOM 863 C CA . GLY A 1 118 ? -1.895 23.547 16.984 1 91.75 118 GLY A CA 1
ATOM 864 C C . GLY A 1 118 ? -3.053 24.516 16.875 1 91.75 118 GLY A C 1
ATOM 865 O O . GLY A 1 118 ? -3.645 24.891 17.891 1 91.75 118 GLY A O 1
ATOM 866 N N . LYS A 1 119 ? -3.395 24.953 15.703 1 93.62 119 LYS A N 1
ATOM 867 C CA . LYS A 1 119 ? -4.434 25.969 15.5 1 93.62 119 LYS A CA 1
ATOM 868 C C . LYS A 1 119 ? -5.637 25.375 14.773 1 93.62 119 LYS A C 1
ATOM 870 O O . LYS A 1 119 ? -6.5 26.125 14.297 1 93.62 119 LYS A O 1
ATOM 875 N N . GLY A 1 120 ? -5.613 24.094 14.57 1 95.19 120 GLY A N 1
ATOM 876 C CA . GLY A 1 120 ? -6.77 23.422 13.984 1 95.19 120 GLY A CA 1
ATOM 877 C C . GLY A 1 120 ? -6.723 23.359 12.477 1 95.19 120 GLY A C 1
ATOM 878 O O . GLY A 1 120 ? -7.637 22.828 11.844 1 95.19 120 GLY A O 1
ATOM 879 N N . ILE A 1 121 ? -5.723 23.844 11.844 1 97.06 121 ILE A N 1
ATOM 880 C CA . ILE A 1 121 ? -5.598 23.922 10.398 1 97.06 121 ILE A CA 1
ATOM 881 C C . ILE A 1 121 ? -5.695 22.516 9.805 1 97.06 121 ILE A C 1
ATOM 883 O O . ILE A 1 121 ? -6.43 22.281 8.844 1 97.06 121 ILE A O 1
ATOM 887 N N . GLY A 1 122 ? -4.984 21.578 10.375 1 97.5 122 GLY A N 1
ATOM 888 C CA . GLY A 1 122 ? -5.031 20.203 9.891 1 97.5 122 GLY A CA 1
ATOM 889 C C . GLY A 1 122 ? -6.43 19.609 9.906 1 97.5 122 GLY A C 1
ATOM 890 O O . GLY A 1 122 ? -6.832 18.938 8.969 1 97.5 122 GLY A O 1
ATOM 891 N N . ARG A 1 123 ? -7.137 19.891 10.898 1 97.56 123 ARG A N 1
ATOM 892 C CA . ARG A 1 123 ? -8.5 19.391 11.047 1 97.56 123 ARG A CA 1
ATOM 893 C C . ARG A 1 123 ? -9.414 19.953 9.969 1 97.56 123 ARG A C 1
ATOM 895 O O . ARG A 1 123 ? -10.227 19.219 9.391 1 97.56 123 ARG A O 1
ATOM 902 N N . VAL A 1 124 ? -9.32 21.203 9.727 1 97.94 124 VAL A N 1
ATOM 903 C CA . VAL A 1 124 ? -10.164 21.844 8.719 1 97.94 124 VAL A CA 1
ATOM 904 C C . VAL A 1 124 ? -9.797 21.312 7.332 1 97.94 124 VAL A C 1
ATOM 906 O O . VAL A 1 124 ? -10.68 21.031 6.516 1 97.94 124 VAL A O 1
ATOM 909 N N . LEU A 1 125 ? -8.484 21.188 7.059 1 98.44 125 LEU A N 1
ATOM 910 C CA . LEU A 1 125 ? -8.055 20.594 5.797 1 98.44 125 LEU A CA 1
ATOM 911 C C . LEU A 1 125 ? -8.633 19.188 5.621 1 98.44 125 LEU A C 1
ATOM 913 O O . LEU A 1 125 ? -9.094 18.844 4.535 1 98.44 125 LEU A O 1
ATOM 917 N N . MET A 1 126 ? -8.641 18.406 6.691 1 98.44 126 MET A N 1
ATOM 918 C CA . MET A 1 126 ? -9.172 17.047 6.648 1 98.44 126 MET A CA 1
ATOM 919 C C . MET A 1 126 ? -10.68 17.062 6.406 1 98.44 126 MET A C 1
ATOM 921 O O . MET A 1 126 ? -11.211 16.172 5.738 1 98.44 126 MET A O 1
ATOM 925 N N . ARG A 1 127 ? -11.367 18.016 6.922 1 98.25 127 ARG A N 1
ATOM 926 C CA . ARG A 1 127 ? -12.789 18.156 6.652 1 98.25 127 ARG A CA 1
ATOM 927 C C . ARG A 1 127 ? -13.047 18.391 5.172 1 98.25 127 ARG A C 1
ATOM 929 O O . ARG A 1 127 ? -14 17.859 4.602 1 98.25 127 ARG A O 1
ATOM 936 N N . HIS A 1 128 ? -12.234 19.219 4.566 1 98.38 128 HIS A N 1
ATOM 937 C CA . HIS A 1 128 ? -12.352 19.422 3.127 1 98.38 128 HIS A CA 1
ATOM 938 C C . HIS A 1 128 ? -12.102 18.125 2.359 1 98.38 128 HIS A C 1
ATOM 940 O O . HIS A 1 128 ? -12.789 17.844 1.375 1 98.38 128 HIS A O 1
ATOM 946 N N . ALA A 1 129 ? -11.102 17.391 2.814 1 98.38 129 ALA A N 1
ATOM 947 C CA . ALA A 1 129 ? -10.844 16.078 2.219 1 98.38 129 ALA A CA 1
ATOM 948 C C . ALA A 1 129 ? -12.062 15.172 2.352 1 98.38 129 ALA A C 1
ATOM 950 O O . ALA A 1 129 ? -12.445 14.484 1.396 1 98.38 129 ALA A O 1
ATOM 951 N N . ALA A 1 130 ? -12.664 15.18 3.514 1 98.56 130 ALA A N 1
ATOM 952 C CA . ALA A 1 130 ? -13.844 14.359 3.775 1 98.56 130 ALA A CA 1
ATOM 953 C C . ALA A 1 130 ? -15.016 14.773 2.889 1 98.56 130 ALA A C 1
ATOM 955 O O . ALA A 1 130 ? -15.75 13.922 2.387 1 98.56 130 ALA A O 1
ATOM 956 N N . ASP A 1 131 ? -15.18 16.031 2.74 1 98.44 131 ASP A N 1
ATOM 957 C CA . ASP A 1 131 ? -16.234 16.531 1.851 1 98.44 131 ASP A CA 1
ATOM 958 C C . ASP A 1 131 ? -16 16.047 0.419 1 98.44 131 ASP A C 1
ATOM 960 O O . ASP A 1 131 ? -16.938 15.617 -0.252 1 98.44 131 ASP A O 1
ATOM 964 N N . PHE A 1 132 ? -14.805 16.172 -0.055 1 98.25 132 PHE A N 1
ATOM 965 C CA . PHE A 1 132 ? -14.445 15.68 -1.381 1 98.25 132 PHE A CA 1
ATOM 966 C C . PHE A 1 132 ? -14.695 14.18 -1.49 1 98.25 132 PHE A C 1
ATOM 968 O O . PHE A 1 132 ? -15.18 13.703 -2.518 1 98.25 132 PHE A O 1
ATOM 975 N N . ALA A 1 133 ? -14.32 13.453 -0.439 1 98.56 133 ALA A N 1
ATOM 976 C CA . ALA A 1 133 ? -14.57 12.008 -0.383 1 98.56 133 ALA A CA 1
ATOM 977 C C . ALA A 1 133 ? -16.047 11.703 -0.589 1 98.56 133 ALA A C 1
ATOM 979 O O . ALA A 1 133 ? -16.406 10.828 -1.391 1 98.56 133 ALA A O 1
ATOM 980 N N . ARG A 1 134 ? -16.875 12.391 0.096 1 98.19 134 ARG A N 1
ATOM 981 C CA . ARG A 1 134 ? -18.312 12.203 -0.027 1 98.19 134 ARG A CA 1
ATOM 982 C C . ARG A 1 134 ? -18.781 12.492 -1.45 1 98.19 134 ARG A C 1
ATOM 984 O O . ARG A 1 134 ? -19.578 11.734 -2.012 1 98.19 134 ARG A O 1
ATOM 991 N N . GLU A 1 135 ? -18.297 13.531 -1.953 1 97.5 135 GLU A N 1
ATOM 992 C CA . GLU A 1 135 ? -18.641 13.922 -3.314 1 97.5 135 GLU A CA 1
ATOM 993 C C . GLU A 1 135 ? -18.312 12.812 -4.309 1 97.5 135 GLU A C 1
ATOM 995 O O . GLU A 1 135 ? -19.047 12.594 -5.273 1 97.5 135 GLU A O 1
ATOM 1000 N N . ARG A 1 136 ? -17.203 12.102 -4.113 1 97.19 136 ARG A N 1
ATOM 1001 C CA . ARG A 1 136 ? -16.734 11.078 -5.043 1 97.19 136 ARG A CA 1
ATOM 1002 C C . ARG A 1 136 ? -17.359 9.727 -4.73 1 97.19 136 ARG A C 1
ATOM 1004 O O . ARG A 1 136 ? -17.172 8.758 -5.477 1 97.19 136 ARG A O 1
ATOM 1011 N N . GLY A 1 137 ? -18.016 9.672 -3.559 1 97.38 137 GLY A N 1
ATOM 1012 C CA . GLY A 1 137 ? -18.625 8.414 -3.162 1 97.38 137 GLY A CA 1
ATOM 1013 C C . GLY A 1 137 ? -17.656 7.465 -2.492 1 97.38 137 GLY A C 1
ATOM 1014 O O . GLY A 1 137 ? -17.781 6.242 -2.613 1 97.38 137 GLY A O 1
ATOM 1015 N N . ALA A 1 138 ? -16.672 8.008 -1.847 1 98.5 138 ALA A N 1
ATOM 1016 C CA . ALA A 1 138 ? -15.719 7.176 -1.119 1 98.5 138 ALA A CA 1
ATOM 1017 C C . ALA A 1 138 ? -16.375 6.492 0.075 1 98.5 138 ALA A C 1
ATOM 1019 O O . ALA A 1 138 ? -17.25 7.074 0.722 1 98.5 138 ALA A O 1
ATOM 1020 N N . GLY A 1 139 ? -15.93 5.281 0.316 1 98.56 139 GLY A N 1
ATOM 1021 C CA . GLY A 1 139 ? -16.391 4.574 1.501 1 98.56 139 GLY A CA 1
ATOM 1022 C C . GLY A 1 139 ? -15.508 4.82 2.717 1 98.56 139 GLY A C 1
ATOM 1023 O O . GLY A 1 139 ? -15.977 4.711 3.854 1 98.56 139 GLY A O 1
ATOM 1024 N N . HIS A 1 140 ? -14.266 5.152 2.432 1 98.75 140 HIS A N 1
ATOM 1025 C CA . HIS A 1 140 ? -13.336 5.383 3.531 1 98.75 140 HIS A CA 1
ATOM 1026 C C . HIS A 1 140 ? -12.195 6.305 3.107 1 98.75 140 HIS A C 1
ATOM 1028 O O . HIS A 1 140 ? -11.953 6.488 1.913 1 98.75 140 HIS A O 1
ATOM 1034 N N . LEU A 1 141 ? -11.625 6.996 4.082 1 98.88 141 LEU A N 1
ATOM 1035 C CA . LEU A 1 141 ? -10.367 7.723 3.943 1 98.88 141 LEU A CA 1
ATOM 1036 C C . LEU A 1 141 ? -9.195 6.883 4.449 1 98.88 141 LEU A C 1
ATOM 1038 O O . LEU A 1 141 ? -9.352 6.098 5.387 1 98.88 141 LEU A O 1
ATOM 1042 N N . TRP A 1 142 ? -8.062 7.027 3.857 1 98.88 142 TRP A N 1
ATOM 1043 C CA . TRP A 1 142 ? -6.867 6.246 4.145 1 98.88 142 TRP A CA 1
ATOM 1044 C C . TRP A 1 142 ? -5.617 7.117 4.062 1 98.88 142 TRP A C 1
ATOM 1046 O O . TRP A 1 142 ? -5.543 8.023 3.232 1 98.88 142 TRP A O 1
ATOM 1056 N N . LEU A 1 143 ? -4.68 6.863 4.91 1 98.81 143 LEU A N 1
ATOM 1057 C CA . LEU A 1 143 ? -3.412 7.582 4.82 1 98.81 143 LEU A CA 1
ATOM 1058 C C . LEU A 1 143 ? -2.256 6.703 5.281 1 98.81 143 LEU A C 1
ATOM 1060 O O . LEU A 1 143 ? -2.469 5.68 5.938 1 98.81 143 LEU A O 1
ATOM 1064 N N . GLU A 1 144 ? -1.098 6.992 4.859 1 98.81 144 GLU A N 1
ATOM 1065 C CA . GLU A 1 144 ? 0.185 6.426 5.27 1 98.81 144 GLU A CA 1
ATOM 1066 C C . GLU A 1 144 ? 0.981 7.422 6.109 1 98.81 144 GLU A C 1
ATOM 1068 O O . GLU A 1 144 ? 1.038 8.609 5.789 1 98.81 144 GLU A O 1
ATOM 1073 N N . VAL A 1 145 ? 1.56 6.957 7.195 1 98.5 145 VAL A N 1
ATOM 1074 C CA . VAL A 1 145 ? 2.348 7.805 8.086 1 98.5 145 VAL A CA 1
ATOM 1075 C C . VAL A 1 145 ? 3.514 7.004 8.664 1 98.5 145 VAL A C 1
ATOM 1077 O O . VAL A 1 145 ? 3.363 5.824 8.992 1 98.5 145 VAL A O 1
ATOM 1080 N N . THR A 1 146 ? 4.672 7.633 8.719 1 98.25 146 THR A N 1
ATOM 1081 C CA . THR A 1 146 ? 5.812 6.953 9.328 1 98.25 146 THR A CA 1
ATOM 1082 C C . THR A 1 146 ? 5.578 6.738 10.82 1 98.25 146 THR A C 1
ATOM 1084 O O . THR A 1 146 ? 5.016 7.605 11.492 1 98.25 146 THR A O 1
ATOM 1087 N N . ASN A 1 147 ? 6.09 5.605 11.352 1 98.56 147 ASN A N 1
ATOM 1088 C CA . ASN A 1 147 ? 5.914 5.215 12.742 1 98.56 147 ASN A CA 1
ATOM 1089 C C . ASN A 1 147 ? 6.539 6.23 13.695 1 98.56 147 ASN A C 1
ATOM 1091 O O . ASN A 1 147 ? 6.176 6.293 14.875 1 98.56 147 ASN A O 1
ATOM 1095 N N . VAL A 1 148 ? 7.434 7.074 13.227 1 98.25 148 VAL A N 1
ATOM 1096 C CA . VAL A 1 148 ? 8.117 7.988 14.133 1 98.25 148 VAL A CA 1
ATOM 1097 C C . VAL A 1 148 ? 7.332 9.289 14.242 1 98.25 148 VAL A C 1
ATOM 1099 O O . VAL A 1 148 ? 7.645 10.148 15.078 1 98.25 148 VAL A O 1
ATOM 1102 N N . ASN A 1 149 ? 6.34 9.484 13.406 1 97.81 149 ASN A N 1
ATOM 1103 C CA . ASN A 1 149 ? 5.562 10.719 13.453 1 97.81 149 ASN A CA 1
ATOM 1104 C C . ASN A 1 149 ? 4.402 10.617 14.438 1 97.81 149 ASN A C 1
ATOM 1106 O O . ASN A 1 149 ? 3.238 10.727 14.039 1 97.81 149 ASN A O 1
ATOM 1110 N N . ALA A 1 150 ? 4.738 10.43 15.672 1 98.38 150 ALA A N 1
ATOM 1111 C CA . ALA A 1 150 ? 3.75 10.242 16.734 1 98.38 150 ALA A CA 1
ATOM 1112 C C . ALA A 1 150 ? 2.797 11.43 16.812 1 98.38 150 ALA A C 1
ATOM 1114 O O . ALA A 1 150 ? 1.585 11.25 16.953 1 98.38 150 ALA A O 1
ATOM 1115 N N . PRO A 1 151 ? 3.297 12.68 16.672 1 96.81 151 PRO A N 1
ATOM 1116 C CA . PRO A 1 151 ? 2.357 13.797 16.719 1 96.81 151 PRO A CA 1
ATOM 1117 C C . PRO A 1 151 ? 1.265 13.695 15.656 1 96.81 151 PRO A C 1
ATOM 1119 O O . PRO A 1 151 ? 0.095 13.969 15.938 1 96.81 151 PRO A O 1
ATOM 1122 N N . ALA A 1 152 ? 1.604 13.344 14.445 1 97.38 152 ALA A N 1
ATOM 1123 C CA . ALA A 1 152 ? 0.615 13.188 13.383 1 97.38 152 ALA A CA 1
ATOM 1124 C C . ALA A 1 152 ? -0.341 12.039 13.688 1 97.38 152 ALA A C 1
ATOM 1126 O O . ALA A 1 152 ? -1.554 12.164 13.508 1 97.38 152 ALA A O 1
ATOM 1127 N N . ILE A 1 153 ? 0.184 10.898 14.125 1 98.19 153 ILE A N 1
ATOM 1128 C CA . ILE A 1 153 ? -0.624 9.727 14.461 1 98.19 153 ILE A CA 1
ATOM 1129 C C . ILE A 1 153 ? -1.675 10.109 15.5 1 98.19 153 ILE A C 1
ATOM 1131 O O . ILE A 1 153 ? -2.852 9.766 15.352 1 98.19 153 ILE A O 1
ATOM 1135 N N . HIS A 1 154 ? -1.25 10.812 16.531 1 97.88 154 HIS A N 1
ATOM 1136 C CA . HIS A 1 154 ? -2.182 11.266 17.562 1 97.88 154 HIS A CA 1
ATOM 1137 C C . HIS A 1 154 ? -3.244 12.188 16.984 1 97.88 154 HIS A C 1
ATOM 1139 O O . HIS A 1 154 ? -4.418 12.102 17.344 1 97.88 154 HIS A O 1
ATOM 1145 N N . ALA A 1 155 ? -2.811 13.109 16.141 1 97.44 155 ALA A N 1
ATOM 1146 C CA . ALA A 1 155 ? -3.756 14.016 15.5 1 97.44 155 ALA A CA 1
ATOM 1147 C C . ALA A 1 155 ? -4.789 13.25 14.68 1 97.44 155 ALA A C 1
ATOM 1149 O O . ALA A 1 155 ? -5.988 13.539 14.75 1 97.44 155 ALA A O 1
ATOM 1150 N N . TYR A 1 156 ? -4.305 12.266 13.883 1 98.19 156 TYR A N 1
ATOM 1151 C CA . TYR A 1 156 ? -5.207 11.469 13.062 1 98.19 156 TYR A CA 1
ATOM 1152 C C . TYR A 1 156 ? -6.184 10.68 13.922 1 98.19 156 TYR A C 1
ATOM 1154 O O . TYR A 1 156 ? -7.367 10.57 13.594 1 98.19 156 TYR A O 1
ATOM 1162 N N . ARG A 1 157 ? -5.699 10.094 15.023 1 97.88 157 ARG A N 1
ATOM 1163 C CA . ARG A 1 157 ? -6.574 9.367 15.938 1 97.88 157 ARG A CA 1
ATOM 1164 C C . ARG A 1 157 ? -7.684 10.273 16.469 1 97.88 157 ARG A C 1
ATOM 1166 O O . ARG A 1 157 ? -8.844 9.875 16.531 1 97.88 157 ARG A O 1
ATOM 1173 N N . ARG A 1 158 ? -7.32 11.492 16.828 1 97.38 158 ARG A N 1
ATOM 1174 C CA . ARG A 1 158 ? -8.305 12.453 17.312 1 97.38 158 ARG A CA 1
ATOM 1175 C C . ARG A 1 158 ? -9.344 12.773 16.25 1 97.38 158 ARG A C 1
ATOM 1177 O O . ARG A 1 158 ? -10.484 13.117 16.562 1 97.38 158 ARG A O 1
ATOM 1184 N N . MET A 1 159 ? -8.961 12.648 15.008 1 97.12 159 MET A N 1
ATOM 1185 C CA . MET A 1 159 ? -9.852 12.977 13.898 1 97.12 159 MET A CA 1
ATOM 1186 C C . MET A 1 159 ? -10.719 11.773 13.523 1 97.12 159 MET A C 1
ATOM 1188 O O . MET A 1 159 ? -11.578 11.875 12.648 1 97.12 159 MET A O 1
ATOM 1192 N N . GLY A 1 160 ? -10.438 10.609 14.094 1 97.38 160 GLY A N 1
ATOM 1193 C CA . GLY A 1 160 ? -11.305 9.461 13.883 1 97.38 160 GLY A CA 1
ATOM 1194 C C . GLY A 1 160 ? -10.625 8.32 13.148 1 97.38 160 GLY A C 1
ATOM 1195 O O . GLY A 1 160 ? -11.227 7.27 12.922 1 97.38 160 GLY A O 1
ATOM 1196 N N . PHE A 1 161 ? -9.352 8.492 12.859 1 98.06 161 PHE A N 1
ATOM 1197 C CA . PHE A 1 161 ? -8.609 7.43 12.188 1 98.06 161 PHE A CA 1
ATOM 1198 C C . PHE A 1 161 ? -8.172 6.359 13.18 1 98.06 161 PHE A C 1
ATOM 1200 O O . PHE A 1 161 ? -7.961 6.656 14.359 1 98.06 161 PHE A O 1
ATOM 1207 N N . ALA A 1 162 ? -8.047 5.148 12.672 1 98.12 162 ALA A N 1
ATOM 1208 C CA . ALA A 1 162 ? -7.484 4.023 13.414 1 98.12 162 ALA A CA 1
ATOM 1209 C C . ALA A 1 162 ? -6.473 3.256 12.57 1 98.12 162 ALA A C 1
ATOM 1211 O O . ALA A 1 162 ? -6.539 3.287 11.336 1 98.12 162 ALA A O 1
ATOM 1212 N N . PHE A 1 163 ? -5.555 2.592 13.242 1 98.5 163 PHE A N 1
ATOM 1213 C CA . PHE A 1 163 ? -4.625 1.75 12.5 1 98.5 163 PHE A CA 1
ATOM 1214 C C . PHE A 1 163 ? -5.375 0.693 11.703 1 98.5 163 PHE A C 1
ATOM 1216 O O . PHE A 1 163 ? -6.301 0.06 12.211 1 98.5 163 PHE A O 1
ATOM 1223 N N . CYS A 1 164 ? -4.941 0.588 10.438 1 98.44 164 CYS A N 1
ATOM 1224 C CA . CYS A 1 164 ? -5.559 -0.457 9.633 1 98.44 164 CYS A CA 1
ATOM 1225 C C . CYS A 1 164 ? -4.5 -1.302 8.93 1 98.44 164 CYS A C 1
ATOM 1227 O O . CYS A 1 164 ? -4.828 -2.229 8.188 1 98.44 164 CYS A O 1
ATOM 1229 N N . GLY A 1 165 ? -3.244 -0.975 9.086 1 98.62 165 GLY A N 1
ATOM 1230 C CA . GLY A 1 165 ? -2.197 -1.758 8.445 1 98.62 165 GLY A CA 1
ATOM 1231 C C . GLY A 1 165 ? -0.825 -1.118 8.555 1 98.62 165 GLY A C 1
ATOM 1232 O O . GLY A 1 165 ? -0.631 -0.178 9.328 1 98.62 165 GLY A O 1
ATOM 1233 N N . LEU A 1 166 ? 0.111 -1.672 7.859 1 98.69 166 LEU A N 1
ATOM 1234 C CA . LEU A 1 166 ? 1.479 -1.174 7.777 1 98.69 166 LEU A CA 1
ATOM 1235 C C . LEU A 1 166 ? 2.258 -1.898 6.688 1 98.69 166 LEU A C 1
ATOM 1237 O O . LEU A 1 166 ? 1.778 -2.889 6.129 1 98.69 166 LEU A O 1
ATOM 1241 N N . ASP A 1 167 ? 3.287 -1.39 6.316 1 98.75 167 ASP A N 1
ATOM 1242 C CA . ASP A 1 167 ? 4.301 -1.998 5.461 1 98.75 167 ASP A CA 1
ATOM 1243 C C . ASP A 1 167 ? 5.707 -1.715 5.984 1 98.75 167 ASP A C 1
ATOM 1245 O O . ASP A 1 167 ? 6.227 -0.61 5.82 1 98.75 167 ASP A O 1
ATOM 1249 N N . SER A 1 168 ? 6.332 -2.721 6.555 1 98.31 168 SER A N 1
ATOM 1250 C CA . SER A 1 168 ? 7.633 -2.545 7.199 1 98.31 168 SER A CA 1
ATOM 1251 C C . SER A 1 168 ? 8.758 -2.496 6.172 1 98.31 168 SER A C 1
ATOM 1253 O O . SER A 1 168 ? 9.891 -2.135 6.5 1 98.31 168 SER A O 1
ATOM 1255 N N . ALA A 1 169 ? 8.43 -2.738 4.906 1 98.31 169 ALA A N 1
ATOM 1256 C CA . ALA A 1 169 ? 9.453 -2.76 3.861 1 98.31 169 ALA A CA 1
ATOM 1257 C C . ALA A 1 169 ? 9.359 -1.521 2.977 1 98.31 169 ALA A C 1
ATOM 1259 O O . ALA A 1 169 ? 10.203 -1.308 2.102 1 98.3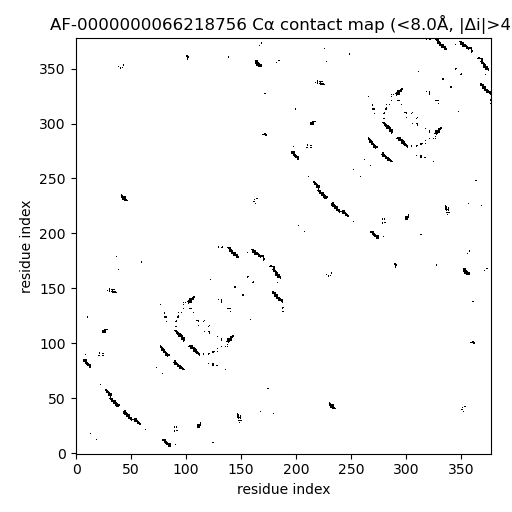1 169 ALA A O 1
ATOM 1260 N N . LEU A 1 170 ? 8.367 -0.698 3.205 1 98.5 170 LEU A N 1
ATOM 1261 C CA . LEU A 1 170 ? 8.039 0.378 2.275 1 98.5 170 LEU A CA 1
ATOM 1262 C C . LEU A 1 170 ? 9.219 1.332 2.113 1 98.5 170 LEU A C 1
ATOM 1264 O O . LEU A 1 170 ? 9.492 1.808 1.009 1 98.5 170 LEU A O 1
ATOM 1268 N N . TYR A 1 171 ? 9.914 1.594 3.209 1 97.38 171 TYR A N 1
ATOM 1269 C CA . TYR A 1 171 ? 10.906 2.656 3.17 1 97.38 171 TYR A CA 1
ATOM 1270 C C . TYR A 1 171 ? 12.305 2.086 2.965 1 97.38 171 TYR A C 1
ATOM 1272 O O . TYR A 1 171 ? 13.297 2.805 3.084 1 97.38 171 TYR A O 1
ATOM 1280 N N . GLN A 1 172 ? 12.43 0.763 2.736 1 96.81 172 GLN A N 1
ATOM 1281 C CA . GLN A 1 172 ? 13.742 0.179 2.455 1 96.81 172 GLN A CA 1
ATOM 1282 C C . GLN A 1 172 ? 14.375 0.818 1.223 1 96.81 172 GLN A C 1
ATOM 1284 O O . GLN A 1 172 ? 13.703 1.039 0.215 1 96.81 172 GLN A O 1
ATOM 1289 N N . GLY A 1 173 ? 15.625 1.152 1.325 1 94.75 173 GLY A N 1
ATOM 1290 C CA . GLY A 1 173 ? 16.344 1.726 0.196 1 94.75 173 GLY A CA 1
ATOM 1291 C C . GLY A 1 173 ? 16.156 3.225 0.07 1 94.75 173 GLY A C 1
ATOM 1292 O O . GLY A 1 173 ? 16.578 3.83 -0.916 1 94.75 173 GLY A O 1
ATOM 1293 N N . THR A 1 174 ? 15.445 3.852 1.015 1 95.25 174 THR A N 1
ATOM 1294 C CA . THR A 1 174 ? 15.219 5.293 0.999 1 95.25 174 THR A CA 1
ATOM 1295 C C . THR A 1 174 ? 15.969 5.969 2.145 1 95.25 174 THR A C 1
ATOM 1297 O O . THR A 1 174 ? 16.625 5.301 2.947 1 95.25 174 THR A O 1
ATOM 1300 N N . ALA A 1 175 ? 15.828 7.285 2.225 1 93.5 175 ALA A N 1
ATOM 1301 C CA . ALA A 1 175 ? 16.422 8.055 3.309 1 93.5 175 ALA A CA 1
ATOM 1302 C C . ALA A 1 175 ? 15.758 7.742 4.645 1 93.5 175 ALA A C 1
ATOM 1304 O O . ALA A 1 175 ? 16.312 8.047 5.707 1 93.5 175 ALA A O 1
ATOM 1305 N N . SER A 1 176 ? 14.602 7.066 4.609 1 95.25 176 SER A N 1
ATOM 1306 C CA . SER A 1 176 ? 13.852 6.754 5.816 1 95.25 176 SER A CA 1
ATOM 1307 C C . SER A 1 176 ? 13.969 5.277 6.18 1 95.25 176 SER A C 1
ATOM 1309 O O . SER A 1 176 ? 13.141 4.746 6.918 1 95.25 176 SER A O 1
ATOM 1311 N N . GLU A 1 177 ? 14.992 4.613 5.609 1 95.25 177 GLU A N 1
ATOM 1312 C CA . GLU A 1 177 ? 15.203 3.213 5.957 1 95.25 177 GLU A CA 1
ATOM 1313 C C . GLU A 1 177 ? 15.305 3.027 7.469 1 95.25 177 GLU A C 1
ATOM 1315 O O . GLU A 1 177 ? 15.984 3.803 8.148 1 95.25 177 GLU A O 1
ATOM 1320 N N . GLY A 1 178 ? 14.594 1.988 7.953 1 95.44 178 GLY A N 1
ATOM 1321 C CA . GLY A 1 178 ? 14.516 1.754 9.383 1 95.44 178 GLY A CA 1
ATOM 1322 C C . GLY A 1 178 ? 13.188 2.17 9.992 1 95.44 178 GLY A C 1
ATOM 1323 O O . GLY A 1 178 ? 12.789 1.653 11.031 1 95.44 178 GLY A O 1
ATOM 1324 N N . GLU A 1 179 ? 12.57 3.15 9.375 1 97.25 179 GLU A N 1
ATOM 1325 C CA . GLU A 1 179 ? 11.211 3.518 9.766 1 97.25 179 GLU A CA 1
ATOM 1326 C C . GLU A 1 179 ? 10.18 2.576 9.133 1 97.25 179 GLU A C 1
ATOM 1328 O O . GLU A 1 179 ? 10.508 1.82 8.219 1 97.25 179 GLU A O 1
ATOM 1333 N N . HIS A 1 180 ? 8.992 2.617 9.664 1 98.31 180 HIS A N 1
ATOM 1334 C CA . HIS A 1 180 ? 7.902 1.772 9.18 1 98.31 180 HIS A CA 1
ATOM 1335 C C . HIS A 1 180 ? 6.688 2.607 8.789 1 98.31 180 HIS A C 1
ATOM 1337 O O . HIS A 1 180 ? 6.336 3.564 9.484 1 98.31 180 HIS A O 1
ATOM 1343 N N . ALA A 1 181 ? 6.16 2.234 7.641 1 98.75 181 ALA A N 1
ATOM 1344 C CA . ALA A 1 181 ? 4.922 2.881 7.215 1 98.75 181 ALA A CA 1
ATOM 1345 C C . ALA A 1 181 ? 3.719 2.299 7.953 1 98.75 181 ALA A C 1
ATOM 1347 O O . ALA A 1 181 ? 3.482 1.089 7.91 1 98.75 181 ALA A O 1
ATOM 1348 N N . LEU A 1 182 ? 3.014 3.1 8.633 1 98.75 182 LEU A N 1
ATOM 1349 C CA . LEU A 1 182 ? 1.739 2.734 9.242 1 98.75 182 LEU A CA 1
ATOM 1350 C C . LEU A 1 182 ? 0.572 3.24 8.398 1 98.75 182 LEU A C 1
ATOM 1352 O O . LEU A 1 182 ? 0.658 4.309 7.789 1 98.75 182 LEU A O 1
ATOM 13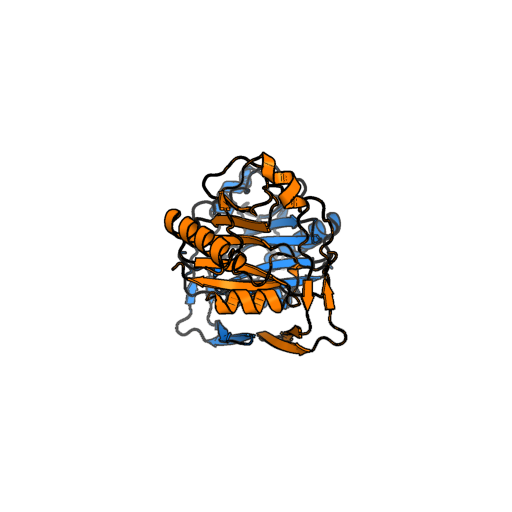56 N N . TYR A 1 183 ? -0.46 2.486 8.359 1 98.88 183 TYR A N 1
ATOM 1357 C CA . TYR A 1 183 ? -1.672 2.865 7.645 1 98.88 183 TYR A CA 1
ATOM 1358 C C . TYR A 1 183 ? -2.822 3.119 8.609 1 98.88 183 TYR A C 1
ATOM 1360 O O . TYR A 1 183 ? -3.002 2.377 9.578 1 98.88 183 TYR A O 1
ATOM 1368 N N . MET A 1 184 ? -3.523 4.188 8.383 1 98.69 184 MET A N 1
ATOM 1369 C CA . MET A 1 184 ? -4.707 4.535 9.164 1 98.69 184 MET A CA 1
ATOM 1370 C C . MET A 1 184 ? -5.898 4.812 8.258 1 98.69 184 MET A C 1
ATOM 1372 O O . MET A 1 184 ? -5.73 5.254 7.117 1 98.69 184 MET A O 1
ATOM 1376 N N . SER A 1 185 ? -7.047 4.48 8.758 1 98.62 185 SER A N 1
ATOM 1377 C CA . SER A 1 185 ? -8.258 4.699 7.977 1 98.62 185 SER A CA 1
ATOM 1378 C C . SER A 1 185 ? -9.43 5.105 8.867 1 98.62 185 SER A C 1
ATOM 1380 O O . SER A 1 185 ? -9.375 4.926 10.086 1 98.62 185 SER A O 1
ATOM 1382 N N . MET A 1 186 ? -10.359 5.711 8.281 1 98.44 186 MET A N 1
ATOM 1383 C CA . MET A 1 186 ? -11.648 6.004 8.898 1 98.44 186 MET A CA 1
ATOM 1384 C C . MET A 1 186 ? -12.781 5.902 7.871 1 98.44 186 MET A C 1
ATOM 1386 O O . MET A 1 186 ? -12.562 6.129 6.68 1 98.44 186 MET A O 1
ATOM 1390 N N . PRO A 1 187 ? -13.961 5.504 8.328 1 98 187 PRO A N 1
ATOM 1391 C CA . PRO A 1 187 ? -15.094 5.555 7.402 1 98 187 PRO A CA 1
ATOM 1392 C C . PRO A 1 187 ? -15.406 6.973 6.926 1 98 187 PRO A C 1
ATOM 1394 O O . PRO A 1 187 ? -15.234 7.934 7.68 1 98 187 PRO A O 1
ATOM 1397 N N . CYS A 1 188 ? -15.773 7.023 5.723 1 97.31 188 CYS A N 1
ATOM 1398 C CA . CYS A 1 188 ? -16.219 8.328 5.254 1 97.31 188 CYS A CA 1
ATOM 1399 C C . CYS A 1 188 ? -17.406 8.828 6.086 1 97.31 188 CYS A C 1
ATOM 1401 O O . CYS A 1 188 ? -18.391 8.109 6.27 1 97.31 188 CYS A O 1
ATOM 1403 N N . PRO A 1 189 ? -17.234 9.984 6.633 1 88.56 189 PRO A N 1
ATOM 1404 C CA . PRO A 1 189 ? -18.297 10.484 7.508 1 88.56 189 PRO A CA 1
ATOM 1405 C C . PRO A 1 189 ? -19.562 10.875 6.746 1 88.56 189 PRO A C 1
ATOM 1407 O O . PRO A 1 189 ? -19.5 11.164 5.551 1 88.56 189 PRO A O 1
ATOM 1410 N N . MET B 1 1 ? 13.281 -47.688 -20.797 1 30.55 1 MET B N 1
ATOM 1411 C CA . MET B 1 1 ? 13.836 -46.375 -20.516 1 30.55 1 MET B CA 1
ATOM 1412 C C . MET B 1 1 ? 12.727 -45.375 -20.172 1 30.55 1 MET B C 1
ATOM 1414 O O . MET B 1 1 ? 11.859 -45.094 -21 1 30.55 1 MET B O 1
ATOM 1418 N N . THR B 1 2 ? 12.039 -45.469 -19.062 1 33.06 2 THR B N 1
ATOM 1419 C CA . THR B 1 2 ? 10.852 -44.719 -18.641 1 33.06 2 THR B CA 1
ATOM 1420 C C . THR B 1 2 ? 11.055 -43.219 -18.828 1 33.06 2 THR B C 1
ATOM 1422 O O . THR B 1 2 ? 11.969 -42.625 -18.25 1 33.06 2 THR B O 1
ATOM 1425 N N . THR B 1 3 ? 10.906 -42.75 -20.125 1 35.47 3 THR B N 1
ATOM 1426 C CA . THR B 1 3 ? 10.961 -41.312 -20.422 1 35.47 3 THR B CA 1
ATOM 1427 C C . THR B 1 3 ? 10.18 -40.5 -19.375 1 35.47 3 THR B C 1
ATOM 1429 O O . THR B 1 3 ? 8.961 -40.656 -19.266 1 35.47 3 THR B O 1
ATOM 1432 N N . THR B 1 4 ? 10.414 -40.594 -18.109 1 38.41 4 THR B N 1
ATOM 1433 C CA . THR B 1 4 ? 9.836 -39.688 -17.141 1 38.41 4 THR B CA 1
ATOM 1434 C C . THR B 1 4 ? 9.547 -38.344 -17.797 1 38.41 4 THR B C 1
ATOM 1436 O O . THR B 1 4 ? 10.469 -37.625 -18.188 1 38.41 4 THR B O 1
ATOM 1439 N N . HIS B 1 5 ? 8.633 -38.125 -18.812 1 41.78 5 HIS B N 1
ATOM 1440 C CA . HIS B 1 5 ? 8.172 -37 -19.594 1 41.78 5 HIS B CA 1
ATOM 1441 C C . HIS B 1 5 ? 7.969 -35.75 -18.719 1 41.78 5 HIS B C 1
ATOM 1443 O O . HIS B 1 5 ? 6.902 -35.594 -18.125 1 41.78 5 HIS B O 1
ATOM 1449 N N . GLY B 1 6 ? 8.641 -35.375 -17.734 1 49.12 6 GLY B N 1
ATOM 1450 C CA . GLY B 1 6 ? 8.562 -34.156 -16.938 1 49.12 6 GLY B CA 1
ATOM 1451 C C . GLY B 1 6 ? 8.07 -32.938 -17.703 1 49.12 6 GLY B C 1
ATOM 1452 O O . GLY B 1 6 ? 8.539 -32.688 -18.812 1 49.12 6 GLY B O 1
ATOM 1453 N N . SER B 1 7 ? 6.723 -32.719 -17.781 1 62.41 7 SER B N 1
ATOM 1454 C CA . SER B 1 7 ? 6.074 -31.719 -18.625 1 62.41 7 SER B CA 1
ATOM 1455 C C . SER B 1 7 ? 6.949 -30.484 -18.781 1 62.41 7 SER B C 1
ATOM 1457 O O . SER B 1 7 ? 7.453 -29.938 -17.781 1 62.41 7 SER B O 1
ATOM 1459 N N . THR B 1 8 ? 7.746 -30.328 -19.828 1 85.75 8 THR B N 1
ATOM 1460 C CA . THR B 1 8 ? 8.664 -29.234 -20.141 1 85.75 8 THR B CA 1
ATOM 1461 C C . THR B 1 8 ? 7.902 -27.938 -20.406 1 85.75 8 THR B C 1
ATOM 1463 O O . THR B 1 8 ? 6.844 -27.953 -21.031 1 85.75 8 THR B O 1
ATOM 1466 N N . TYR B 1 9 ? 7.949 -27.047 -19.578 1 95.56 9 TYR B N 1
ATOM 1467 C CA . TYR B 1 9 ? 7.41 -25.719 -19.781 1 95.56 9 TYR B CA 1
ATOM 1468 C C . TYR B 1 9 ? 8.461 -24.797 -20.391 1 95.56 9 TYR B C 1
ATOM 1470 O O . TYR B 1 9 ? 9.648 -24.906 -20.078 1 95.56 9 TYR B O 1
ATOM 1478 N N . GLU B 1 10 ? 8.039 -24.047 -21.375 1 96.88 10 GLU B N 1
ATOM 1479 C CA . GLU B 1 10 ? 8.859 -22.938 -21.844 1 96.88 10 GLU B CA 1
ATOM 1480 C C . GLU B 1 10 ? 8.586 -21.672 -21.047 1 96.88 10 GLU B C 1
ATOM 1482 O O . GLU B 1 10 ? 7.434 -21.234 -20.938 1 96.88 10 GLU B O 1
ATOM 1487 N N . PHE B 1 11 ? 9.633 -21.125 -20.469 1 98.06 11 PHE B N 1
ATOM 1488 C CA . PHE B 1 11 ? 9.523 -19.844 -19.75 1 98.06 11 PHE B CA 1
ATOM 1489 C C . PHE B 1 11 ? 10.102 -18.719 -20.594 1 98.06 11 PHE B C 1
ATOM 1491 O O . PHE B 1 11 ? 11.227 -18.812 -21.094 1 98.06 11 PHE B O 1
ATOM 1498 N N . ARG B 1 12 ? 9.383 -17.656 -20.719 1 97.38 12 ARG B N 1
ATOM 1499 C CA . ARG B 1 12 ? 9.812 -16.516 -21.516 1 97.38 12 ARG B CA 1
ATOM 1500 C C . ARG B 1 12 ? 9.047 -15.258 -21.109 1 97.38 12 ARG B C 1
ATOM 1502 O O . ARG B 1 12 ? 8.094 -15.32 -20.328 1 97.38 12 ARG B O 1
ATOM 1509 N N . SER B 1 13 ? 9.484 -14.117 -21.625 1 97.12 13 SER B N 1
ATOM 1510 C CA . SER B 1 13 ? 8.688 -12.898 -21.531 1 97.12 13 SER B CA 1
ATOM 1511 C C . SER B 1 13 ? 7.402 -13.008 -22.344 1 97.12 13 SER B C 1
ATOM 1513 O O . SER B 1 13 ? 7.398 -13.609 -23.422 1 97.12 13 SER B O 1
ATOM 1515 N N . ALA B 1 14 ? 6.438 -12.406 -21.875 1 97.38 14 ALA B N 1
ATOM 1516 C CA . ALA B 1 14 ? 5.156 -12.406 -22.578 1 97.38 14 ALA B CA 1
ATOM 1517 C C . ALA B 1 14 ? 5.254 -11.656 -23.891 1 97.38 14 ALA B C 1
ATOM 1519 O O . ALA B 1 14 ? 6.02 -10.695 -24.016 1 97.38 14 ALA B O 1
ATOM 1520 N N . ARG B 1 15 ? 4.477 -12.109 -24.844 1 95.12 15 ARG B N 1
ATOM 1521 C CA . ARG B 1 15 ? 4.266 -11.445 -26.125 1 95.12 15 ARG B CA 1
ATOM 1522 C C . ARG B 1 15 ? 2.842 -10.922 -26.234 1 95.12 15 ARG B C 1
ATOM 1524 O O . ARG B 1 15 ? 1.953 -11.344 -25.5 1 95.12 15 ARG B O 1
ATOM 1531 N N . PRO B 1 16 ? 2.676 -9.969 -27.094 1 92.94 16 PRO B N 1
ATOM 1532 C CA . PRO B 1 16 ? 1.327 -9.422 -27.234 1 92.94 16 PRO B CA 1
ATOM 1533 C C . PRO B 1 16 ? 0.269 -10.5 -27.453 1 92.94 16 PRO B C 1
ATOM 1535 O O . PRO B 1 16 ? -0.86 -10.367 -26.969 1 92.94 16 PRO B O 1
ATOM 1538 N N . GLY B 1 17 ? 0.59 -11.5 -28.094 1 93.81 17 GLY B N 1
ATOM 1539 C CA . GLY B 1 17 ? -0.333 -12.586 -28.375 1 93.81 17 GLY B CA 1
ATOM 1540 C C . GLY B 1 17 ? -0.74 -13.367 -27.141 1 93.81 17 GLY B C 1
ATOM 1541 O O . GLY B 1 17 ? -1.698 -14.141 -27.172 1 93.81 17 GLY B O 1
ATOM 1542 N N . ASP B 1 18 ? -0.075 -13.148 -26.031 1 95.94 18 ASP B N 1
ATOM 1543 C CA . ASP B 1 18 ? -0.352 -13.875 -24.797 1 95.94 18 ASP B CA 1
ATOM 1544 C C . ASP B 1 18 ? -1.444 -13.18 -23.984 1 95.94 18 ASP B C 1
ATOM 1546 O O . ASP B 1 18 ? -1.95 -13.734 -23.016 1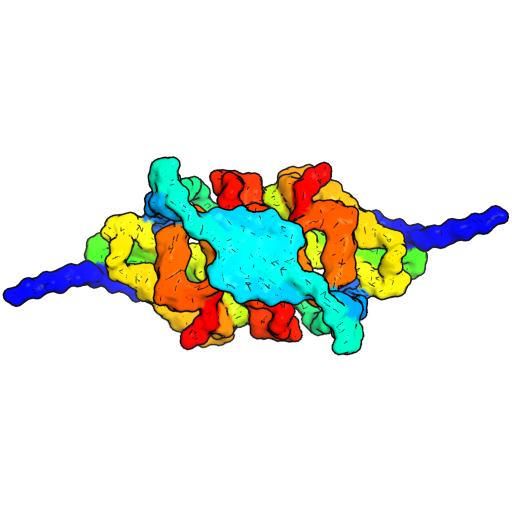 95.94 18 ASP B O 1
ATOM 1550 N N . ALA B 1 19 ? -1.839 -11.953 -24.344 1 94.44 19 ALA B N 1
ATOM 1551 C CA . ALA B 1 19 ? -2.666 -11.086 -23.516 1 94.44 19 ALA B CA 1
ATOM 1552 C C . ALA B 1 19 ? -4.004 -11.742 -23.188 1 94.44 19 ALA B C 1
ATOM 1554 O O . ALA B 1 19 ? -4.438 -11.75 -22.031 1 94.44 19 ALA B O 1
ATOM 1555 N N . GLU B 1 20 ? -4.668 -12.273 -24.141 1 93.81 20 GLU B N 1
ATOM 1556 C CA . GLU B 1 20 ? -5.977 -12.891 -23.953 1 93.81 20 GLU B CA 1
ATOM 1557 C C . GLU B 1 20 ? -5.887 -14.094 -23.016 1 93.81 20 GLU B C 1
ATOM 1559 O O . GLU B 1 20 ? -6.719 -14.258 -22.109 1 93.81 20 GLU B O 1
ATOM 1564 N N . ALA B 1 21 ? -4.91 -14.945 -23.266 1 95.25 21 ALA B N 1
ATOM 1565 C CA . ALA B 1 21 ? -4.723 -16.125 -22.422 1 95.25 21 ALA B CA 1
ATOM 1566 C C . ALA B 1 21 ? -4.418 -15.734 -20.984 1 95.25 21 ALA B C 1
ATOM 1568 O O . ALA B 1 21 ? -4.902 -16.375 -20.047 1 95.25 21 ALA B O 1
ATOM 1569 N N . ILE B 1 22 ? -3.648 -14.711 -20.812 1 96.25 22 ILE B N 1
ATOM 1570 C CA . ILE B 1 22 ? -3.305 -14.219 -19.469 1 96.25 22 ILE B CA 1
ATOM 1571 C C . ILE B 1 22 ? -4.562 -13.727 -18.766 1 96.25 22 ILE B C 1
ATOM 1573 O O . ILE B 1 22 ? -4.824 -14.094 -17.625 1 96.25 22 ILE B O 1
ATOM 1577 N N . GLU B 1 23 ? -5.312 -12.953 -19.406 1 92.81 23 GLU B N 1
ATOM 1578 C CA . GLU B 1 23 ? -6.535 -12.398 -18.828 1 92.81 23 GLU B CA 1
ATOM 1579 C C . GLU B 1 23 ? -7.535 -13.5 -18.484 1 92.81 23 GLU B C 1
ATOM 1581 O O . GLU B 1 23 ? -8.281 -13.383 -17.516 1 92.81 23 GLU B O 1
ATOM 1586 N N . GLY B 1 24 ? -7.52 -14.531 -19.25 1 92.5 24 GLY B N 1
ATOM 1587 C CA . GLY B 1 24 ? -8.508 -15.586 -19.109 1 92.5 24 GLY B CA 1
ATOM 1588 C C . GLY B 1 24 ? -8.039 -16.719 -18.219 1 92.5 24 GLY B C 1
ATOM 1589 O O . GLY B 1 24 ? -8.773 -17.688 -18.016 1 92.5 24 GLY B O 1
ATOM 1590 N N . LEU B 1 25 ? -6.852 -16.641 -17.734 1 95.19 25 LEU B N 1
ATOM 1591 C CA . LEU B 1 25 ? -6.312 -17.734 -16.938 1 95.19 25 LEU B CA 1
ATOM 1592 C C . LEU B 1 25 ? -7.105 -17.891 -15.641 1 95.19 25 LEU B C 1
ATOM 1594 O O . LEU B 1 25 ? -7.418 -16.906 -14.969 1 95.19 25 LEU B O 1
ATOM 1598 N N . ASP B 1 26 ? -7.477 -19.125 -15.312 1 92.94 26 ASP B N 1
ATOM 1599 C CA . ASP B 1 26 ? -8.234 -19.422 -14.102 1 92.94 26 ASP B CA 1
ATOM 1600 C C . ASP B 1 26 ? -7.352 -19.344 -12.859 1 92.94 26 ASP B C 1
ATOM 1602 O O . ASP B 1 26 ? -6.516 -20.219 -12.633 1 92.94 26 ASP B O 1
ATOM 1606 N N . GLY B 1 27 ? -7.555 -18.359 -12.07 1 91.19 27 GLY B N 1
ATOM 1607 C CA . GLY B 1 27 ? -6.793 -18.156 -10.852 1 91.19 27 GLY B CA 1
ATOM 1608 C C . GLY B 1 27 ? -7.531 -18.609 -9.602 1 91.19 27 GLY B C 1
ATOM 1609 O O . GLY B 1 27 ? -7.133 -18.281 -8.484 1 91.19 27 GLY B O 1
ATOM 1610 N N . SER B 1 28 ? -8.625 -19.281 -9.797 1 94.31 28 SER B N 1
ATOM 1611 C CA . SER B 1 28 ? -9.414 -19.75 -8.656 1 94.31 28 SER B CA 1
ATOM 1612 C C . SER B 1 28 ? -8.641 -20.766 -7.824 1 94.31 28 SER B C 1
ATOM 1614 O O . SER B 1 28 ? -7.691 -21.375 -8.312 1 94.31 28 SER B O 1
ATOM 1616 N N . PHE B 1 29 ? -9.031 -20.906 -6.59 1 95.19 29 PHE B N 1
ATOM 1617 C CA . PHE B 1 29 ? -8.375 -21.891 -5.73 1 95.19 29 PHE B CA 1
ATOM 1618 C C . PHE B 1 29 ? -9.336 -22.375 -4.648 1 95.19 29 PHE B C 1
ATOM 1620 O O . PHE B 1 29 ? -10.352 -21.734 -4.379 1 95.19 29 PHE B O 1
ATOM 1627 N N . THR B 1 30 ? -9 -23.484 -4.109 1 96.31 30 THR B N 1
ATOM 1628 C CA . THR B 1 30 ? -9.664 -24.047 -2.939 1 96.31 30 THR B CA 1
ATOM 1629 C C . THR B 1 30 ? -8.695 -24.141 -1.765 1 96.31 30 THR B C 1
ATOM 1631 O O . THR B 1 30 ? -7.52 -24.484 -1.945 1 96.31 30 THR B O 1
ATOM 1634 N N . THR B 1 31 ? -9.188 -23.844 -0.593 1 97.56 31 THR B N 1
ATOM 1635 C CA . THR B 1 31 ? -8.312 -23.875 0.574 1 97.56 31 THR B CA 1
ATOM 1636 C C . THR B 1 31 ? -9.055 -24.422 1.789 1 97.56 31 THR B C 1
ATOM 1638 O O . THR B 1 31 ? -10.234 -24.141 1.98 1 97.56 31 THR B O 1
ATOM 1641 N N . SER B 1 32 ? -8.258 -25.109 2.578 1 98.19 32 SER B N 1
ATOM 1642 C CA . SER B 1 32 ? -8.828 -25.688 3.791 1 98.19 32 SER B CA 1
ATOM 1643 C C . SER B 1 32 ? -8.422 -24.875 5.027 1 98.19 32 SER B C 1
ATOM 1645 O O . SER B 1 32 ? -8.82 -25.219 6.145 1 98.19 32 SER B O 1
ATOM 1647 N N . THR B 1 33 ? -7.598 -23.922 4.891 1 98.62 33 THR B N 1
ATOM 1648 C CA . THR B 1 33 ? -7.238 -23 5.961 1 98.62 33 THR B CA 1
ATOM 1649 C C . THR B 1 33 ? -7.227 -21.562 5.457 1 98.62 33 THR B C 1
ATOM 1651 O O . THR B 1 33 ? -7.172 -21.328 4.25 1 98.62 33 THR B O 1
ATOM 1654 N N . VAL B 1 34 ? -7.336 -20.641 6.344 1 98.56 34 VAL B N 1
ATOM 1655 C CA . VAL B 1 34 ? -7.188 -19.219 6.066 1 98.56 34 VAL B CA 1
ATOM 1656 C C . VAL B 1 34 ? -6.418 -18.547 7.203 1 98.56 34 VAL B C 1
ATOM 1658 O O . VAL B 1 34 ? -6.309 -19.094 8.297 1 98.56 34 VAL B O 1
ATOM 1661 N N . PHE B 1 35 ? -5.836 -17.469 6.926 1 98.62 35 PHE B N 1
ATOM 1662 C CA . PHE B 1 35 ? -5.215 -16.656 7.965 1 98.62 35 PHE B CA 1
ATOM 1663 C C . PHE B 1 35 ? -6.195 -15.617 8.5 1 98.62 35 PHE B C 1
ATOM 1665 O O . PHE B 1 35 ? -6.484 -14.633 7.82 1 98.62 35 PHE B O 1
ATOM 1672 N N . GLU B 1 36 ? -6.66 -15.789 9.656 1 98.31 36 GLU B N 1
ATOM 1673 C CA . GLU B 1 36 ? -7.48 -14.773 10.305 1 98.31 36 GLU B CA 1
ATOM 1674 C C . GLU B 1 36 ? -6.637 -13.586 10.758 1 98.31 36 GLU B C 1
ATOM 1676 O O . GLU B 1 36 ? -5.527 -13.773 11.266 1 98.31 36 GLU B O 1
ATOM 1681 N N . VAL B 1 37 ? -7.172 -12.453 10.57 1 98.12 37 VAL B N 1
ATOM 1682 C CA . VAL B 1 37 ? -6.492 -11.227 10.969 1 98.12 37 VAL B CA 1
ATOM 1683 C C . VAL B 1 37 ? -7.246 -10.57 12.125 1 98.12 37 VAL B C 1
ATOM 1685 O O . VAL B 1 37 ? -8.43 -10.242 12 1 98.12 37 VAL B O 1
ATOM 1688 N N . ASP B 1 38 ? -6.59 -10.406 13.195 1 97.12 38 ASP B N 1
ATOM 1689 C CA . ASP B 1 38 ? -7.133 -9.656 14.32 1 97.12 38 ASP B CA 1
ATOM 1690 C C . ASP B 1 38 ? -6.543 -8.242 14.383 1 97.12 38 ASP B C 1
ATOM 1692 O O . ASP B 1 38 ? -5.34 -8.078 14.586 1 97.12 38 ASP B O 1
ATOM 1696 N N . VAL B 1 39 ? -7.359 -7.316 14.164 1 94.56 39 VAL B N 1
ATOM 1697 C CA . VAL B 1 39 ? -6.965 -5.914 14.227 1 94.56 39 VAL B CA 1
ATOM 1698 C C . VAL B 1 39 ? -7.203 -5.367 15.633 1 94.56 39 VAL B C 1
ATOM 1700 O O . VAL B 1 39 ? -8.344 -5.328 16.109 1 94.56 39 VAL B O 1
ATOM 1703 N N . THR B 1 40 ? -6.16 -4.961 16.234 1 88.38 40 THR B N 1
ATOM 1704 C CA . THR B 1 40 ? -6.277 -4.387 17.562 1 88.38 40 THR B CA 1
ATOM 1705 C C . THR B 1 40 ? -5.801 -2.936 17.578 1 88.38 40 THR B C 1
ATOM 1707 O O . THR B 1 40 ? -5.277 -2.443 16.578 1 88.38 40 THR B O 1
ATOM 1710 N N . GLY B 1 41 ? -5.961 -2.26 18.703 1 87.69 41 GLY B N 1
ATOM 1711 C CA . GLY B 1 41 ? -5.5 -0.885 18.812 1 87.69 41 GLY B CA 1
ATOM 1712 C C . GLY B 1 41 ? -3.992 -0.753 18.766 1 87.69 41 GLY B C 1
ATOM 1713 O O . GLY B 1 41 ? -3.467 0.318 18.453 1 87.69 41 GLY B O 1
ATOM 1714 N N . ASP B 1 42 ? -3.322 -1.89 19.031 1 90.44 42 ASP B N 1
ATOM 1715 C CA . ASP B 1 42 ? -1.868 -1.816 19.141 1 90.44 42 ASP B CA 1
ATOM 1716 C C . ASP B 1 42 ? -1.195 -2.811 18.203 1 90.44 42 ASP B C 1
ATOM 1718 O O . ASP B 1 42 ? -0.105 -3.309 18.484 1 90.44 42 ASP B O 1
ATOM 1722 N N . GLY B 1 43 ? -1.928 -3.201 17.156 1 96.56 43 GLY B N 1
ATOM 1723 C CA . GLY B 1 43 ? -1.239 -4.066 16.219 1 96.56 43 GLY B CA 1
ATOM 1724 C C . GLY B 1 43 ? -2.17 -5.02 15.492 1 96.56 43 GLY B C 1
ATOM 1725 O O . GLY B 1 43 ? -3.369 -4.754 15.375 1 96.56 43 GLY B O 1
ATOM 1726 N N . PHE B 1 44 ? -1.561 -6.012 14.93 1 98.31 44 PHE B N 1
ATOM 1727 C CA . PHE B 1 44 ? -2.242 -7 14.102 1 98.31 44 PHE B CA 1
ATOM 1728 C C . PHE B 1 44 ? -1.713 -8.398 14.383 1 98.31 44 PHE B C 1
ATOM 1730 O O . PHE B 1 44 ? -0.5 -8.602 14.461 1 98.31 44 PHE B O 1
ATOM 1737 N N . ALA B 1 45 ? -2.67 -9.281 14.523 1 97.81 45 ALA B N 1
ATOM 1738 C CA . ALA B 1 45 ? -2.289 -10.672 14.734 1 97.81 45 ALA B CA 1
ATOM 1739 C C . ALA B 1 45 ? -2.818 -11.562 13.617 1 97.81 45 ALA B C 1
ATOM 1741 O O . ALA B 1 45 ? -3.945 -11.383 13.148 1 97.81 45 ALA B O 1
ATOM 1742 N N . LEU B 1 46 ? -2.051 -12.445 13.211 1 97.94 46 LEU B N 1
ATOM 1743 C CA . LEU B 1 46 ? -2.398 -13.422 12.18 1 97.94 46 LEU B CA 1
ATOM 1744 C C . LEU B 1 46 ? -2.428 -14.836 12.75 1 97.94 46 LEU B C 1
ATOM 1746 O O . LEU B 1 46 ? -1.504 -15.242 13.461 1 97.94 46 LEU B O 1
ATOM 1750 N N . ARG B 1 47 ? -3.48 -15.508 12.5 1 98 47 ARG B N 1
ATOM 1751 C CA . ARG B 1 47 ? -3.596 -16.906 12.914 1 98 47 ARG B CA 1
ATOM 1752 C C . ARG B 1 47 ? -4.207 -17.75 11.805 1 98 47 ARG B C 1
ATOM 1754 O O . ARG B 1 47 ? -5.281 -17.438 11.289 1 98 47 ARG B O 1
ATOM 1761 N N . GLU B 1 48 ? -3.453 -18.781 11.438 1 98.19 48 GLU B N 1
ATOM 1762 C CA . GLU B 1 48 ? -4.027 -19.703 10.469 1 98.19 48 GLU B CA 1
ATOM 1763 C C . GLU B 1 48 ? -5.066 -20.609 11.133 1 98.19 48 GLU B C 1
ATOM 1765 O O . GLU B 1 48 ? -4.781 -21.25 12.141 1 98.19 48 GLU B O 1
ATOM 1770 N N . VAL B 1 49 ? -6.223 -20.656 10.594 1 98.56 49 VAL B N 1
ATOM 1771 C CA . VAL B 1 49 ? -7.316 -21.438 11.148 1 98.56 49 VAL B CA 1
ATOM 1772 C C . VAL B 1 49 ? -7.957 -22.281 10.055 1 98.56 49 VAL B C 1
ATOM 1774 O O . VAL B 1 49 ? -7.863 -21.953 8.875 1 98.56 49 VAL B O 1
ATOM 1777 N N . PRO B 1 50 ? -8.602 -23.375 10.438 1 98.38 50 PRO B N 1
ATOM 1778 C CA . PRO B 1 50 ? -9.297 -24.188 9.43 1 98.38 50 PRO B CA 1
ATOM 1779 C C . PRO B 1 50 ? -10.492 -23.453 8.812 1 98.38 50 PRO B C 1
ATOM 1781 O O . PRO B 1 50 ? -11.156 -22.672 9.492 1 98.38 50 PRO B O 1
ATOM 1784 N N . ALA B 1 51 ? -10.617 -23.703 7.578 1 97.19 51 ALA B N 1
ATOM 1785 C CA . ALA B 1 51 ? -11.836 -23.312 6.871 1 97.19 51 ALA B CA 1
ATOM 1786 C C . ALA B 1 51 ? -12.75 -24.531 6.66 1 97.19 51 ALA B C 1
ATOM 1788 O O . ALA B 1 51 ? -12.422 -25.438 5.895 1 97.19 51 ALA B O 1
ATOM 1789 N N . ASP B 1 52 ? -13.867 -24.578 7.316 1 95.06 52 ASP B N 1
ATOM 1790 C CA . ASP B 1 52 ? -14.797 -25.703 7.219 1 95.06 52 ASP B CA 1
ATOM 1791 C C . ASP B 1 52 ? -16.219 -25.203 6.977 1 95.06 52 ASP B C 1
ATOM 1793 O O . ASP B 1 52 ? -16.844 -24.609 7.863 1 95.06 52 ASP B O 1
ATOM 1797 N N . PRO B 1 53 ? -16.734 -25.578 5.836 1 96.88 53 PRO B N 1
ATOM 1798 C CA . PRO B 1 53 ? -16.125 -26.328 4.734 1 96.88 53 PRO B CA 1
ATOM 1799 C C . PRO B 1 53 ? -15.008 -25.547 4.043 1 96.88 53 PRO B C 1
ATOM 1801 O O . PRO B 1 53 ? -14.836 -24.344 4.289 1 96.88 53 PRO B O 1
ATOM 1804 N N . PRO B 1 54 ? -14.227 -26.266 3.242 1 97.62 54 PRO B N 1
ATOM 1805 C CA . PRO B 1 54 ? -13.188 -25.547 2.504 1 97.62 54 PRO B CA 1
ATOM 1806 C C . PRO B 1 54 ? -13.734 -24.359 1.708 1 97.62 54 PRO B C 1
ATOM 1808 O O . PRO B 1 54 ? -14.852 -24.438 1.189 1 97.62 54 PRO B O 1
ATOM 1811 N N . LEU B 1 55 ? -12.906 -23.344 1.667 1 97.06 55 LEU B N 1
ATOM 1812 C CA . LEU B 1 55 ? -13.281 -22.125 0.94 1 97.06 55 LEU B CA 1
ATOM 1813 C C . LEU B 1 55 ? -12.875 -22.234 -0.526 1 97.06 55 LEU B C 1
ATOM 1815 O O . LEU B 1 55 ? -11.766 -22.656 -0.838 1 97.06 55 LEU B O 1
ATOM 1819 N N . VAL B 1 56 ? -13.781 -21.938 -1.453 1 96.19 56 VAL B N 1
ATOM 1820 C CA . VAL B 1 56 ? -13.492 -21.812 -2.877 1 96.19 56 VAL B CA 1
ATOM 1821 C C . VAL B 1 56 ? -13.523 -20.344 -3.287 1 96.19 56 VAL B C 1
ATOM 1823 O O . VAL B 1 56 ? -14.555 -19.672 -3.133 1 96.19 56 VAL B O 1
ATOM 1826 N N . LYS B 1 57 ? -12.461 -19.906 -3.738 1 94.88 57 LYS B N 1
ATOM 1827 C CA . LYS B 1 57 ? -12.391 -18.516 -4.184 1 94.88 57 LYS B CA 1
ATOM 1828 C C . LYS B 1 57 ? -12.266 -18.422 -5.699 1 94.88 57 LYS B C 1
ATOM 1830 O O . LYS B 1 57 ? -11.383 -19.062 -6.293 1 94.88 57 LYS B O 1
ATOM 1835 N N . VAL B 1 58 ? -13.156 -17.625 -6.254 1 90.81 58 VAL B N 1
ATOM 1836 C CA . VAL B 1 58 ? -13.133 -17.281 -7.668 1 90.81 58 VAL B CA 1
ATOM 1837 C C . VAL B 1 58 ? -13.016 -15.766 -7.828 1 90.81 58 VAL B C 1
ATOM 1839 O O . VAL B 1 58 ? -13.828 -15.016 -7.273 1 90.81 58 VAL B O 1
ATOM 1842 N N . PHE B 1 59 ? -12.016 -15.352 -8.414 1 84.38 59 PHE B N 1
ATOM 1843 C CA . PHE B 1 59 ? -11.844 -13.914 -8.625 1 84.38 59 PHE B CA 1
ATOM 1844 C C . PHE B 1 59 ? -12.766 -13.414 -9.734 1 84.38 59 PHE B C 1
ATOM 1846 O O . PHE B 1 59 ? -12.969 -14.102 -10.734 1 84.38 59 PHE B O 1
ATOM 1853 N N . PRO B 1 60 ? -13.477 -12.406 -9.281 1 74.12 60 PRO B N 1
ATOM 1854 C CA . PRO B 1 60 ? -14.352 -11.883 -10.336 1 74.12 60 PRO B CA 1
ATOM 1855 C C . PRO B 1 60 ? -13.602 -11.586 -11.633 1 74.12 60 PRO B C 1
ATOM 1857 O O . PRO B 1 60 ? -12.398 -11.312 -11.602 1 74.12 60 PRO B O 1
ATOM 1860 N N . ASP B 1 61 ? -14.227 -12.133 -12.641 1 58.47 61 ASP B N 1
ATOM 1861 C CA . ASP B 1 61 ? -13.688 -11.75 -13.945 1 58.47 61 ASP B CA 1
ATOM 1862 C C . ASP B 1 61 ? -13.5 -10.234 -14.039 1 58.47 61 ASP B C 1
ATOM 1864 O O . ASP B 1 61 ? -14.461 -9.5 -14.273 1 58.47 61 ASP B O 1
ATOM 1868 N N . ASP B 1 62 ? -13.047 -9.867 -12.938 1 52.78 62 ASP B N 1
ATOM 1869 C CA . ASP B 1 62 ? -12.953 -8.414 -13.07 1 52.78 62 ASP B CA 1
ATOM 1870 C C . ASP B 1 62 ? -12.367 -8.023 -14.422 1 52.78 62 ASP B C 1
ATOM 1872 O O . ASP B 1 62 ? -11.484 -8.711 -14.945 1 52.78 62 ASP B O 1
ATOM 1876 N N . GLY B 1 63 ? -13.148 -7.75 -15.492 1 41.53 63 GLY B N 1
ATOM 1877 C CA . GLY B 1 63 ? -12.398 -7.07 -16.531 1 41.53 63 GLY B CA 1
ATOM 1878 C C . GLY B 1 63 ? -11.008 -6.648 -16.094 1 41.53 63 GLY B C 1
ATOM 1879 O O . GLY B 1 63 ? -10.703 -6.672 -14.891 1 41.53 63 GLY B O 1
ATOM 1880 N N . GLY B 1 64 ? -10.008 -6.777 -16.938 1 38.56 64 GLY B N 1
ATOM 1881 C CA . GLY B 1 64 ? -8.664 -6.309 -16.656 1 38.56 64 GLY B CA 1
ATOM 1882 C C . GLY B 1 64 ? -8.602 -5.309 -15.516 1 38.56 64 GLY B C 1
ATOM 1883 O O . GLY B 1 64 ? -9.461 -4.43 -15.406 1 38.56 64 GLY B O 1
ATOM 1884 N N . SER B 1 65 ? -8.656 -5.766 -14.234 1 36.22 65 SER B N 1
ATOM 1885 C CA . SER B 1 65 ? -8.328 -4.672 -13.32 1 36.22 65 SER B CA 1
ATOM 1886 C C . SER B 1 65 ? -7.832 -3.447 -14.078 1 36.22 65 SER B C 1
ATOM 1888 O O . SER B 1 65 ? -6.996 -3.561 -14.977 1 36.22 65 SER B O 1
ATOM 1890 N N . ASP B 1 66 ? -8.727 -2.562 -14.297 1 34.41 66 ASP B N 1
ATOM 1891 C CA . ASP B 1 66 ? -8.281 -1.281 -14.836 1 34.41 66 ASP B CA 1
ATOM 1892 C C . ASP B 1 66 ? -6.895 -0.917 -14.312 1 34.41 66 ASP B C 1
ATOM 1894 O O . ASP B 1 66 ? -6.734 0.073 -13.602 1 34.41 66 ASP B O 1
ATOM 1898 N N . GLY B 1 67 ? -6.395 -1.768 -13.484 1 36.44 67 GLY B N 1
ATOM 1899 C CA . GLY B 1 67 ? -5.008 -1.32 -13.477 1 36.44 67 GLY B CA 1
ATOM 1900 C C . GLY B 1 67 ? -4.488 -0.978 -14.859 1 36.44 67 GLY B C 1
ATOM 1901 O O . GLY B 1 67 ? -4.367 -1.854 -15.719 1 36.44 67 GLY B O 1
ATOM 1902 N N . GLU B 1 68 ? -5.117 0.05 -15.359 1 36.84 68 GLU B N 1
ATOM 1903 C CA . GLU B 1 68 ? -4.785 0.72 -16.609 1 36.84 68 GLU B CA 1
ATOM 1904 C C . GLU B 1 68 ? -3.41 0.292 -17.125 1 36.84 68 GLU B C 1
ATOM 1906 O O . GLU B 1 68 ? -3.053 0.563 -18.266 1 36.84 68 GLU B O 1
ATOM 1911 N N . ASP B 1 69 ? -2.523 0.173 -16.125 1 36.88 69 ASP B N 1
ATOM 1912 C CA . ASP B 1 69 ? -1.198 0.193 -16.75 1 36.88 69 ASP B CA 1
ATOM 1913 C C . ASP B 1 69 ? -0.869 -1.154 -17.391 1 36.88 69 ASP B C 1
ATOM 1915 O O . ASP B 1 69 ? 0.077 -1.828 -16.969 1 36.88 69 ASP B O 1
ATOM 1919 N N . GLY B 1 70 ? -1.772 -2.016 -17.516 1 38.84 70 GLY B N 1
ATOM 1920 C CA . GLY B 1 70 ? -1.447 -3.24 -18.234 1 38.84 70 GLY B CA 1
ATOM 1921 C C . GLY B 1 70 ? -0.493 -3.021 -19.391 1 38.84 70 GLY B C 1
ATOM 1922 O O . GLY B 1 70 ? 0.694 -3.34 -19.281 1 38.84 70 GLY B O 1
ATOM 1923 N N . ALA B 1 71 ? -1.227 -3.045 -20.625 1 37.22 71 ALA B N 1
ATOM 1924 C CA . ALA B 1 71 ? -0.489 -3.105 -21.891 1 37.22 71 ALA B CA 1
ATOM 1925 C C . ALA B 1 71 ? 0.448 -1.91 -22.031 1 37.22 71 ALA B C 1
ATOM 1927 O O . ALA B 1 71 ? 0.832 -1.546 -23.156 1 37.22 71 ALA B O 1
ATOM 1928 N N . GLU B 1 72 ? 0.224 -0.881 -21.203 1 40.25 72 GLU B N 1
ATOM 1929 C CA . GLU B 1 72 ? 1.034 0.192 -21.781 1 40.25 72 GLU B CA 1
ATOM 1930 C C . GLU B 1 72 ? 2.416 -0.315 -22.188 1 40.25 72 GLU B C 1
ATOM 1932 O O . GLU B 1 72 ? 2.869 -1.353 -21.688 1 40.25 72 GLU B O 1
ATOM 1937 N N . GLY B 1 73 ? 2.904 0.285 -22.984 1 43.22 73 GLY B N 1
ATOM 1938 C CA . GLY B 1 73 ? 4.246 0.173 -23.531 1 43.22 73 GLY B CA 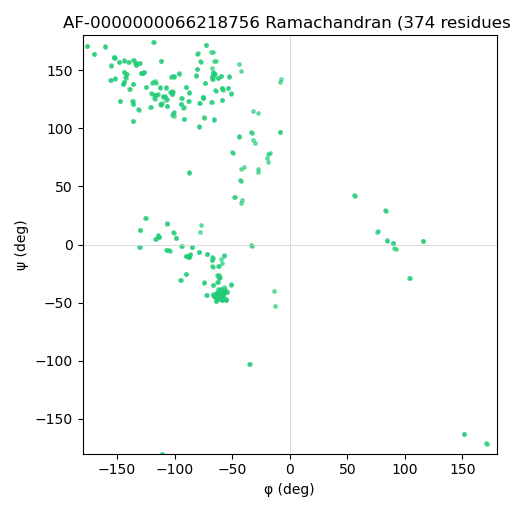1
ATOM 1939 C C . GLY B 1 73 ? 5.266 -0.31 -22.516 1 43.22 73 GLY B C 1
ATOM 1940 O O . GLY B 1 73 ? 5.074 -0.148 -21.312 1 43.22 73 GLY B O 1
ATOM 1941 N N . GLU B 1 74 ? 5.82 -1.585 -22.844 1 53.94 74 GLU B N 1
ATOM 1942 C CA . GLU B 1 74 ? 7.047 -2.07 -22.219 1 53.94 74 GLU B CA 1
ATOM 1943 C C . GLU B 1 74 ? 7.844 -0.923 -21.609 1 53.94 74 GLU B C 1
ATOM 1945 O O . GLU B 1 74 ? 8.508 -0.168 -22.328 1 53.94 74 GLU B O 1
ATOM 1950 N N . ASP B 1 75 ? 7.105 -0.44 -20.391 1 76.06 75 ASP B N 1
ATOM 1951 C CA . ASP B 1 75 ? 8.102 0.418 -19.75 1 76.06 75 ASP B CA 1
ATOM 1952 C C . ASP B 1 75 ? 9.281 -0.4 -19.25 1 76.06 75 ASP B C 1
ATOM 1954 O O . ASP B 1 75 ? 9.188 -1.622 -19.109 1 76.06 75 ASP B O 1
ATOM 1958 N N . ALA B 1 76 ? 10.281 0.12 -19.266 1 89.88 76 ALA B N 1
ATOM 1959 C CA . ALA B 1 76 ? 11.547 -0.532 -18.953 1 89.88 76 ALA B CA 1
ATOM 1960 C C . ALA B 1 76 ? 11.516 -1.146 -17.547 1 89.88 76 ALA B C 1
ATOM 1962 O O . ALA B 1 76 ? 12.281 -2.068 -17.25 1 89.88 76 ALA B O 1
ATOM 1963 N N . ASP B 1 77 ? 10.445 -0.822 -16.797 1 96.25 77 ASP B N 1
ATOM 1964 C CA . ASP B 1 77 ? 10.461 -1.229 -15.391 1 96.25 77 ASP B CA 1
ATOM 1965 C C . ASP B 1 77 ? 9.367 -2.256 -15.102 1 96.25 77 ASP B C 1
ATOM 1967 O O . ASP B 1 77 ? 9.117 -2.59 -13.945 1 96.25 77 ASP B O 1
ATOM 1971 N N . SER B 1 78 ? 8.695 -2.732 -16.109 1 97.5 78 SER B N 1
ATOM 1972 C CA . SER B 1 78 ? 7.684 -3.777 -15.961 1 97.5 78 SER B CA 1
ATOM 1973 C C . SER B 1 78 ? 7.957 -4.949 -16.891 1 97.5 78 SER B C 1
ATOM 1975 O O . SER B 1 78 ? 8.547 -4.77 -17.969 1 97.5 78 SER B O 1
ATOM 1977 N N . ARG B 1 79 ? 7.578 -6.141 -16.438 1 97.06 79 ARG B N 1
ATOM 1978 C CA . ARG B 1 79 ? 7.734 -7.352 -17.234 1 97.06 79 ARG B CA 1
ATOM 1979 C C . ARG B 1 79 ? 6.684 -8.391 -16.875 1 97.06 79 ARG B C 1
ATOM 1981 O O . ARG B 1 79 ? 6.262 -8.469 -15.711 1 97.06 79 ARG B O 1
ATOM 1988 N N . THR B 1 80 ? 6.234 -9.07 -17.859 1 98.06 80 THR B N 1
ATOM 1989 C CA . THR B 1 80 ? 5.41 -10.25 -17.641 1 98.06 80 THR B CA 1
ATOM 1990 C C . THR B 1 80 ? 6.105 -11.5 -18.172 1 98.06 80 THR B C 1
ATOM 1992 O O . THR B 1 80 ? 6.543 -11.531 -19.328 1 98.06 80 THR B O 1
ATOM 1995 N N . PHE B 1 81 ? 6.246 -12.469 -17.281 1 98.38 81 PHE B N 1
ATOM 1996 C CA . PHE B 1 81 ? 6.797 -13.773 -17.656 1 98.38 81 PHE B CA 1
ATOM 1997 C C . PHE B 1 81 ? 5.688 -14.805 -17.797 1 98.38 81 PHE B C 1
ATOM 1999 O O . PHE B 1 81 ? 4.727 -14.805 -17.031 1 98.38 81 PHE B O 1
ATOM 2006 N N . VAL B 1 82 ? 5.895 -15.719 -18.766 1 98.44 82 VAL B N 1
ATOM 2007 C CA . VAL B 1 82 ? 4.879 -16.75 -18.969 1 98.44 82 VAL B CA 1
ATOM 2008 C C . VAL B 1 82 ? 5.539 -18.125 -18.984 1 98.44 82 VAL B C 1
ATOM 2010 O O . VAL B 1 82 ? 6.719 -18.25 -19.312 1 98.44 82 VAL B O 1
ATOM 2013 N N . ALA B 1 83 ? 4.82 -19.078 -18.516 1 98.5 83 ALA B N 1
ATOM 2014 C CA . ALA B 1 83 ? 5.102 -20.5 -18.688 1 98.5 83 ALA B CA 1
ATOM 2015 C C . ALA B 1 83 ? 4.129 -21.141 -19.672 1 98.5 83 ALA B C 1
ATOM 2017 O O . ALA B 1 83 ? 2.912 -21.062 -19.5 1 98.5 83 ALA B O 1
ATOM 2018 N N . VAL B 1 84 ? 4.699 -21.75 -20.688 1 97.38 84 VAL B N 1
ATOM 2019 C CA . VAL B 1 84 ? 3.879 -22.344 -21.734 1 97.38 84 VAL B CA 1
ATOM 2020 C C . VAL B 1 84 ? 4.105 -23.859 -21.766 1 97.38 84 VAL B C 1
ATOM 2022 O O . VAL B 1 84 ? 5.246 -24.328 -21.797 1 97.38 84 VAL B O 1
ATOM 2025 N N . GLY B 1 85 ? 2.967 -24.547 -21.734 1 94.62 85 GLY B N 1
ATOM 2026 C CA . GLY B 1 85 ? 3.043 -26 -21.781 1 94.62 85 GLY B CA 1
ATOM 2027 C C . GLY B 1 85 ? 3.422 -26.531 -23.141 1 94.62 85 GLY B C 1
ATOM 2028 O O . GLY B 1 85 ? 3.471 -25.766 -24.125 1 94.62 85 GLY B O 1
ATOM 2029 N N . ALA B 1 86 ? 3.668 -27.797 -23.188 1 90.06 86 ALA B N 1
ATOM 2030 C CA . ALA B 1 86 ? 4.055 -28.469 -24.438 1 90.06 86 ALA B CA 1
ATOM 2031 C C . ALA B 1 86 ? 2.953 -28.359 -25.484 1 90.06 86 ALA B C 1
ATOM 2033 O O . ALA B 1 86 ? 3.234 -28.328 -26.688 1 90.06 86 ALA B O 1
ATOM 2034 N N . ASP B 1 87 ? 1.752 -28.219 -25.062 1 90 87 ASP B N 1
ATOM 2035 C CA . ASP B 1 87 ? 0.607 -28.125 -25.953 1 90 87 ASP B CA 1
ATOM 2036 C C . ASP B 1 87 ? 0.397 -26.703 -26.438 1 90 87 ASP B C 1
ATOM 2038 O O . ASP B 1 87 ? -0.516 -26.438 -27.234 1 90 87 ASP B O 1
ATOM 2042 N N . GLY B 1 88 ? 1.23 -25.828 -25.953 1 91.38 88 GLY B N 1
ATOM 2043 C CA . GLY B 1 88 ? 1.121 -24.438 -26.359 1 91.38 88 GLY B CA 1
ATOM 2044 C C . GLY B 1 88 ? 0.219 -23.625 -25.469 1 91.38 88 GLY B C 1
ATOM 2045 O O . GLY B 1 88 ? 0.126 -22.406 -25.609 1 91.38 88 GLY B O 1
ATOM 2046 N N . ASP B 1 89 ? -0.392 -24.266 -24.5 1 93.69 89 ASP B N 1
ATOM 2047 C CA . ASP B 1 89 ? -1.304 -23.562 -23.594 1 93.69 89 ASP B CA 1
ATOM 2048 C C . ASP B 1 89 ? -0.536 -22.844 -22.5 1 93.69 89 ASP B C 1
ATOM 2050 O O . ASP B 1 89 ? 0.497 -23.312 -22.031 1 93.69 89 ASP B O 1
ATOM 2054 N N . LEU B 1 90 ? -1.11 -21.688 -22.156 1 97.38 90 LEU B N 1
ATOM 2055 C CA . LEU B 1 90 ? -0.534 -20.953 -21.047 1 97.38 90 LEU B CA 1
ATOM 2056 C C . LEU B 1 90 ? -0.733 -21.703 -19.734 1 97.38 90 LEU B C 1
ATOM 2058 O O . LEU B 1 90 ? -1.866 -22 -19.344 1 97.38 90 LEU B O 1
ATOM 2062 N N . ALA B 1 91 ? 0.365 -22 -19.062 1 97.62 91 ALA B N 1
ATOM 2063 C CA . ALA B 1 91 ? 0.331 -22.719 -17.797 1 97.62 91 ALA B CA 1
ATOM 2064 C C . ALA B 1 91 ? 0.342 -21.75 -16.609 1 97.62 91 ALA B C 1
ATOM 2066 O O . ALA B 1 91 ? -0.196 -22.062 -15.547 1 97.62 91 ALA B O 1
ATOM 2067 N N . GLY B 1 92 ? 0.939 -20.641 -16.719 1 98.25 92 GLY B N 1
ATOM 2068 C CA . GLY B 1 92 ? 1.03 -19.641 -15.68 1 98.25 92 GLY B CA 1
ATOM 2069 C C . GLY B 1 92 ? 1.726 -18.359 -16.125 1 98.25 92 GLY B C 1
ATOM 2070 O O . GLY B 1 92 ? 2.238 -18.297 -17.25 1 98.25 92 GLY B O 1
ATOM 2071 N N . PHE B 1 93 ? 1.678 -17.359 -15.32 1 98.38 93 PHE B N 1
ATOM 2072 C CA . PHE B 1 93 ? 2.375 -16.109 -15.609 1 98.38 93 PHE B CA 1
ATOM 2073 C C . PHE B 1 93 ? 2.729 -15.375 -14.32 1 98.38 93 PHE B C 1
ATOM 2075 O O . PHE B 1 93 ? 2.213 -15.703 -13.25 1 98.38 93 PHE B O 1
ATOM 2082 N N . ALA B 1 94 ? 3.643 -14.469 -14.367 1 98.5 94 ALA B N 1
ATOM 2083 C CA . ALA B 1 94 ? 3.986 -13.508 -13.328 1 98.5 94 ALA B CA 1
ATOM 2084 C C . ALA B 1 94 ? 4.195 -12.117 -13.922 1 98.5 94 ALA B C 1
ATOM 2086 O O . ALA B 1 94 ? 5.004 -11.938 -14.836 1 98.5 94 ALA B O 1
ATOM 2087 N N . ALA B 1 95 ? 3.451 -11.148 -13.5 1 98.06 95 ALA B N 1
ATOM 2088 C CA . ALA B 1 95 ? 3.615 -9.742 -13.867 1 98.06 95 ALA B CA 1
ATOM 2089 C C . ALA B 1 95 ? 4.301 -8.961 -12.75 1 98.06 95 ALA B C 1
ATOM 2091 O O . ALA B 1 95 ? 3.92 -9.07 -11.586 1 98.06 95 ALA B O 1
ATOM 2092 N N . VAL B 1 96 ? 5.328 -8.234 -13.133 1 98.44 96 VAL B N 1
ATOM 2093 C CA . VAL B 1 96 ? 6.117 -7.559 -12.109 1 98.44 96 VAL B CA 1
ATOM 2094 C C . VAL B 1 96 ? 6.379 -6.113 -12.523 1 98.44 96 VAL B C 1
ATOM 2096 O O . VAL B 1 96 ? 6.293 -5.777 -13.711 1 98.44 96 VAL B O 1
ATOM 2099 N N . SER B 1 97 ? 6.633 -5.238 -11.602 1 98.25 97 SER B N 1
ATOM 2100 C CA . SER B 1 97 ? 7.008 -3.846 -11.836 1 98.25 97 SER B CA 1
ATOM 2101 C C . SER B 1 97 ? 8.023 -3.363 -10.812 1 98.25 97 SER B C 1
ATOM 2103 O O . SER B 1 97 ? 7.945 -3.717 -9.633 1 98.25 97 SER B O 1
ATOM 2105 N N . TYR B 1 98 ? 8.984 -2.58 -11.344 1 98.25 98 TYR B N 1
ATOM 2106 C CA . TYR B 1 98 ? 10.062 -2.051 -10.516 1 98.25 98 TYR B CA 1
ATOM 2107 C C . TYR B 1 98 ? 9.812 -0.59 -10.164 1 98.25 98 TYR B C 1
ATOM 2109 O O . TYR B 1 98 ? 9.406 0.201 -11.016 1 98.25 98 TYR B O 1
ATOM 2117 N N . SER B 1 99 ? 9.977 -0.308 -8.875 1 97.62 99 SER B N 1
ATOM 2118 C CA . SER B 1 99 ? 9.961 1.069 -8.391 1 97.62 99 SER B CA 1
ATOM 2119 C C . SER B 1 99 ? 11.336 1.503 -7.898 1 97.62 99 SER B C 1
ATOM 2121 O O . SER B 1 99 ? 11.852 0.959 -6.918 1 97.62 99 SER B O 1
ATOM 2123 N N . ALA B 1 100 ? 11.867 2.52 -8.477 1 96.19 100 ALA B N 1
ATOM 2124 C CA . ALA B 1 100 ? 13.227 2.959 -8.172 1 96.19 100 ALA B CA 1
ATOM 2125 C C . ALA B 1 100 ? 13.289 3.658 -6.82 1 96.19 100 ALA B C 1
ATOM 2127 O O . ALA B 1 100 ? 14.289 3.562 -6.109 1 96.19 100 ALA B O 1
ATOM 2128 N N . TRP B 1 101 ? 12.211 4.352 -6.453 1 94.19 101 TRP B N 1
ATOM 2129 C CA . TRP B 1 101 ? 12.258 5.223 -5.285 1 94.19 101 TRP B CA 1
ATOM 2130 C C . TRP B 1 101 ? 12.555 4.418 -4.023 1 94.19 101 TRP B C 1
ATOM 2132 O O . TRP B 1 101 ? 13.211 4.918 -3.104 1 94.19 101 TRP B O 1
ATOM 2142 N N . ASN B 1 102 ? 12.18 3.191 -3.961 1 97.12 102 ASN B N 1
ATOM 2143 C CA . ASN B 1 102 ? 12.469 2.381 -2.783 1 97.12 102 ASN B CA 1
ATOM 2144 C C . ASN B 1 102 ? 13.102 1.043 -3.164 1 97.12 102 ASN B C 1
ATOM 2146 O O . ASN B 1 102 ? 13.062 0.091 -2.383 1 97.12 102 ASN B O 1
ATOM 2150 N N . GLN B 1 103 ? 13.523 0.972 -4.5 1 97.88 103 GLN B N 1
ATOM 2151 C CA . GLN B 1 103 ? 14.227 -0.199 -5.02 1 97.88 103 GLN B CA 1
ATOM 2152 C C . GLN B 1 103 ? 13.406 -1.468 -4.812 1 97.88 103 GLN B C 1
ATOM 2154 O O . GLN B 1 103 ? 13.938 -2.496 -4.391 1 97.88 103 GLN B O 1
ATOM 2159 N N . ARG B 1 104 ? 12.141 -1.424 -5.039 1 98.75 104 ARG B N 1
ATOM 2160 C CA . ARG B 1 104 ? 11.227 -2.539 -4.816 1 98.75 104 ARG B CA 1
ATOM 2161 C C . ARG B 1 104 ? 10.758 -3.131 -6.145 1 98.75 104 ARG B C 1
ATOM 2163 O O . ARG B 1 104 ? 10.344 -2.398 -7.043 1 98.75 104 ARG B O 1
ATOM 2170 N N . LEU B 1 105 ? 10.914 -4.426 -6.277 1 98.75 105 LEU B N 1
ATOM 2171 C CA . LEU B 1 105 ? 10.172 -5.109 -7.328 1 98.75 105 LEU B CA 1
ATOM 2172 C C . LEU B 1 105 ? 8.859 -5.676 -6.789 1 98.75 105 LEU B C 1
ATOM 2174 O O . LEU B 1 105 ? 8.867 -6.496 -5.871 1 98.75 105 LEU B O 1
ATOM 2178 N N . THR B 1 106 ? 7.785 -5.277 -7.32 1 98.88 106 THR B N 1
ATOM 2179 C CA . THR B 1 106 ? 6.465 -5.758 -6.93 1 98.88 106 THR B CA 1
ATOM 2180 C C . THR B 1 106 ? 6.027 -6.914 -7.824 1 98.88 106 THR B C 1
ATOM 2182 O O . THR B 1 106 ? 6.098 -6.82 -9.055 1 98.88 106 THR B O 1
ATOM 2185 N N . ILE B 1 107 ? 5.676 -8.016 -7.184 1 98.69 107 ILE B N 1
ATOM 2186 C CA . ILE B 1 107 ? 4.914 -9.047 -7.891 1 98.69 107 ILE B CA 1
ATOM 2187 C C . ILE B 1 107 ? 3.443 -8.633 -7.965 1 98.69 107 ILE B C 1
ATOM 2189 O O . ILE B 1 107 ? 2.697 -8.797 -6.996 1 98.69 107 ILE B O 1
ATOM 2193 N N . GLU B 1 108 ? 3.072 -8.156 -9.094 1 97.75 108 GLU B N 1
ATOM 2194 C CA . GLU B 1 108 ? 1.72 -7.633 -9.266 1 97.75 108 GLU B CA 1
ATOM 2195 C C . GLU B 1 108 ? 0.693 -8.766 -9.305 1 97.75 108 GLU B C 1
ATOM 2197 O O . GLU B 1 108 ? -0.428 -8.609 -8.82 1 97.75 108 GLU B O 1
ATOM 2202 N N . ASP B 1 109 ? 1.052 -9.727 -9.992 1 96.5 109 ASP B N 1
ATOM 2203 C CA . ASP B 1 109 ? 0.19 -10.891 -10.188 1 96.5 109 ASP B CA 1
ATOM 2204 C C . ASP B 1 109 ? 1.013 -12.133 -10.523 1 96.5 109 ASP B C 1
ATOM 2206 O O . ASP B 1 109 ? 2.049 -12.039 -11.188 1 96.5 109 ASP B O 1
ATOM 2210 N N . ILE B 1 110 ? 0.61 -13.219 -10 1 97.69 110 ILE B N 1
ATOM 2211 C CA . ILE B 1 110 ?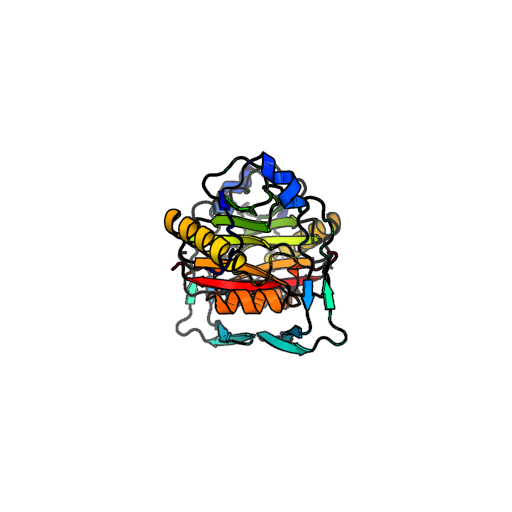 1.166 -14.516 -10.367 1 97.69 110 ILE B CA 1
ATOM 2212 C C . ILE B 1 110 ? 0.084 -15.586 -10.273 1 97.69 110 ILE B C 1
ATOM 2214 O O . ILE B 1 110 ? -0.602 -15.703 -9.258 1 97.69 110 ILE B O 1
ATOM 2218 N N . GLU B 1 111 ? -0.123 -16.25 -11.344 1 97 111 GLU B N 1
ATOM 2219 C CA . GLU B 1 111 ? -1.142 -17.281 -11.422 1 97 111 GLU B CA 1
ATOM 2220 C C . GLU B 1 111 ? -0.612 -18.516 -12.148 1 97 111 GLU B C 1
ATOM 2222 O O . GLU B 1 111 ? 0.135 -18.406 -13.125 1 97 111 GLU B O 1
ATOM 2227 N N . VAL B 1 112 ? -0.93 -19.625 -11.648 1 96.69 112 VAL B N 1
ATOM 2228 C CA . VAL B 1 112 ? -0.713 -20.906 -12.305 1 96.69 112 VAL B CA 1
ATOM 2229 C C . VAL B 1 112 ? -2.049 -21.625 -12.492 1 96.69 112 VAL B C 1
ATOM 2231 O O . VAL B 1 112 ? -2.84 -21.75 -11.555 1 96.69 112 VAL B O 1
ATOM 2234 N N . ALA B 1 113 ? -2.287 -22.062 -13.648 1 95.19 113 ALA B N 1
ATOM 2235 C CA . ALA B 1 113 ? -3.535 -22.766 -13.953 1 95.19 113 ALA B CA 1
ATOM 2236 C C . ALA B 1 113 ? -3.688 -24.016 -13.086 1 95.19 113 ALA B C 1
ATOM 2238 O O . ALA B 1 113 ? -2.713 -24.719 -12.836 1 95.19 113 ALA B O 1
ATOM 2239 N N . PRO B 1 114 ? -4.926 -24.344 -12.703 1 93.06 114 PRO B N 1
ATOM 2240 C CA . PRO B 1 114 ? -5.164 -25.438 -11.758 1 93.06 114 PRO B CA 1
ATOM 2241 C C . PRO B 1 114 ? -4.527 -26.75 -12.211 1 93.06 114 PRO B C 1
ATOM 2243 O O . PRO B 1 114 ? -3.895 -27.438 -11.406 1 93.06 114 PRO B O 1
ATOM 2246 N N . GLY B 1 115 ? -4.598 -27.062 -13.469 1 92.38 115 GLY B N 1
ATOM 2247 C CA . GLY B 1 115 ? -4.066 -28.312 -13.977 1 92.38 115 GLY B CA 1
ATOM 2248 C C . GLY B 1 115 ? -2.551 -28.359 -13.992 1 92.38 115 GLY B C 1
ATOM 2249 O O . GLY B 1 115 ? -1.955 -29.422 -14.164 1 92.38 115 GLY B O 1
ATOM 2250 N N . HIS B 1 116 ? -1.925 -27.25 -13.711 1 94.56 116 HIS B N 1
ATOM 2251 C CA . HIS B 1 116 ? -0.473 -27.156 -13.805 1 94.56 116 HIS B CA 1
ATOM 2252 C C . HIS B 1 116 ? 0.149 -26.859 -12.445 1 94.56 116 HIS B C 1
ATOM 2254 O O . HIS B 1 116 ? 1.363 -26.672 -12.344 1 94.56 116 HIS B O 1
ATOM 2260 N N . ARG B 1 117 ? -0.599 -26.812 -11.367 1 93.56 117 ARG B N 1
ATOM 2261 C CA . ARG B 1 117 ? -0.101 -26.484 -10.039 1 93.56 117 ARG B CA 1
ATOM 2262 C C . ARG B 1 117 ? 0.639 -27.656 -9.414 1 93.56 117 ARG B C 1
ATOM 2264 O O . ARG B 1 117 ? 0.49 -28.797 -9.859 1 93.56 117 ARG B O 1
ATOM 2271 N N . GLY B 1 118 ? 1.479 -27.328 -8.484 1 91.75 118 GLY B N 1
ATOM 2272 C CA . GLY B 1 118 ? 2.248 -28.359 -7.801 1 91.75 118 GLY B CA 1
ATOM 2273 C C . GLY B 1 118 ? 3.404 -28.891 -8.633 1 91.75 118 GLY B C 1
ATOM 2274 O O . GLY B 1 118 ? 4.008 -29.906 -8.289 1 91.75 118 GLY B O 1
ATOM 2275 N N . LYS B 1 119 ? 3.736 -28.25 -9.719 1 93.5 119 LYS B N 1
ATOM 2276 C CA . LYS B 1 119 ? 4.77 -28.719 -10.641 1 93.5 119 LYS B CA 1
ATOM 2277 C C . LYS B 1 119 ? 5.965 -27.766 -10.648 1 93.5 119 LYS B C 1
ATOM 2279 O O . LYS B 1 119 ? 6.824 -27.859 -11.531 1 93.5 119 LYS B O 1
ATOM 2284 N N . GLY B 1 120 ? 5.953 -26.812 -9.781 1 95.06 120 GLY B N 1
ATOM 2285 C CA . GLY B 1 120 ? 7.109 -25.938 -9.641 1 95.06 120 GLY B CA 1
ATOM 2286 C C . GLY B 1 120 ? 7.047 -24.719 -10.539 1 95.06 120 GLY B C 1
ATOM 2287 O O . GLY B 1 120 ? 7.957 -23.875 -10.523 1 95.06 120 GLY B O 1
ATOM 2288 N N . ILE B 1 121 ? 6.039 -24.531 -11.297 1 97.06 121 ILE B N 1
ATOM 2289 C CA . ILE B 1 121 ? 5.898 -23.453 -12.258 1 97.06 121 ILE B CA 1
ATOM 2290 C C . ILE B 1 121 ? 5.996 -22.109 -11.539 1 97.06 121 ILE B C 1
ATOM 2292 O O . ILE B 1 121 ? 6.723 -21.203 -11.977 1 97.06 121 ILE B O 1
ATOM 2296 N N . GLY B 1 122 ? 5.293 -21.969 -10.461 1 97.44 122 GLY B N 1
ATOM 2297 C CA . GLY B 1 122 ? 5.34 -20.734 -9.695 1 97.44 122 GLY B CA 1
ATOM 2298 C C . GLY B 1 122 ? 6.738 -20.359 -9.234 1 97.44 122 GLY B C 1
ATOM 2299 O O . GLY B 1 122 ? 7.137 -19.203 -9.305 1 97.44 122 GLY B O 1
ATOM 2300 N N . ARG B 1 123 ? 7.453 -21.312 -8.836 1 97.5 123 ARG B N 1
ATOM 2301 C CA . ARG B 1 123 ? 8.82 -21.094 -8.367 1 97.5 123 ARG B CA 1
ATOM 2302 C C . ARG B 1 123 ? 9.719 -20.609 -9.492 1 97.5 123 ARG B C 1
ATOM 2304 O O . ARG B 1 123 ? 10.531 -19.703 -9.297 1 97.5 123 ARG B O 1
ATOM 2311 N N . VAL B 1 124 ? 9.617 -21.203 -10.617 1 97.94 124 VAL B N 1
ATOM 2312 C CA . VAL B 1 124 ? 10.453 -20.812 -11.75 1 97.94 124 VAL B CA 1
ATOM 2313 C C . VAL B 1 124 ? 10.07 -19.406 -12.211 1 97.94 124 VAL B C 1
ATOM 2315 O O . VAL B 1 124 ? 10.945 -18.594 -12.508 1 97.94 124 VAL B O 1
ATOM 2318 N N . LEU B 1 125 ? 8.758 -19.125 -12.266 1 98.44 125 LEU B N 1
ATOM 2319 C CA . LEU B 1 125 ? 8.32 -17.781 -12.594 1 98.44 125 LEU B CA 1
ATOM 2320 C C . LEU B 1 125 ? 8.898 -16.75 -11.625 1 98.44 125 LEU B C 1
ATOM 2322 O O . LEU B 1 125 ? 9.359 -15.688 -12.039 1 98.44 125 LEU B O 1
ATOM 2326 N N . MET B 1 126 ? 8.922 -17.094 -10.344 1 98.44 126 MET B N 1
ATOM 2327 C CA . MET B 1 126 ? 9.461 -16.203 -9.32 1 98.44 126 MET B CA 1
ATOM 2328 C C . MET B 1 126 ? 10.961 -16.016 -9.492 1 98.44 126 MET B C 1
ATOM 2330 O O . MET B 1 126 ? 11.492 -14.938 -9.227 1 98.44 126 MET B O 1
ATOM 2334 N N . ARG B 1 127 ? 11.648 -17.016 -9.922 1 98.25 127 ARG B N 1
ATOM 2335 C CA . ARG B 1 127 ? 13.07 -16.891 -10.211 1 98.25 127 ARG B CA 1
ATOM 2336 C C . ARG B 1 127 ? 13.312 -15.891 -11.336 1 98.25 127 ARG B C 1
ATOM 2338 O O . ARG B 1 127 ? 14.266 -15.102 -11.289 1 98.25 127 ARG B O 1
ATOM 2345 N N . HIS B 1 128 ? 12.492 -15.93 -12.336 1 98.31 128 HIS B N 1
ATOM 2346 C CA . HIS B 1 128 ? 12.594 -14.945 -13.406 1 98.31 128 HIS B CA 1
ATOM 2347 C C . HIS B 1 128 ? 12.344 -13.539 -12.883 1 98.31 128 HIS B C 1
ATOM 2349 O O . HIS B 1 128 ? 13.023 -12.594 -13.281 1 98.31 128 HIS B O 1
ATOM 2355 N N . ALA B 1 129 ? 11.352 -13.438 -12.008 1 98.38 129 ALA B N 1
ATOM 2356 C CA . ALA B 1 129 ? 11.094 -12.148 -11.367 1 98.38 129 ALA B CA 1
ATOM 2357 C C . ALA B 1 129 ? 12.32 -11.672 -10.586 1 98.38 129 ALA B C 1
ATOM 2359 O O . ALA B 1 129 ? 12.695 -10.5 -10.664 1 98.38 129 ALA B O 1
ATOM 2360 N N . ALA B 1 130 ? 12.93 -12.586 -9.883 1 98.56 130 ALA B N 1
ATOM 2361 C CA . ALA B 1 130 ? 14.109 -12.266 -9.086 1 98.56 130 ALA B CA 1
ATOM 2362 C C . ALA B 1 130 ? 15.273 -11.828 -9.977 1 98.56 130 ALA B C 1
ATOM 2364 O O . ALA B 1 130 ? 16.016 -10.906 -9.633 1 98.56 130 ALA B O 1
ATOM 2365 N N . ASP B 1 131 ? 15.438 -12.5 -11.047 1 98.44 131 ASP B N 1
ATOM 2366 C CA . ASP B 1 131 ? 16.469 -12.117 -12 1 98.44 131 ASP B CA 1
ATOM 2367 C C . ASP B 1 131 ? 16.234 -10.703 -12.531 1 98.44 131 ASP B C 1
ATOM 2369 O O . ASP B 1 131 ? 17.172 -9.914 -12.625 1 98.44 131 ASP B O 1
ATOM 2373 N N . PHE B 1 132 ? 15.039 -10.422 -12.906 1 98.25 132 PHE B N 1
ATOM 2374 C CA . PHE B 1 132 ? 14.664 -9.086 -13.359 1 98.25 132 PHE B CA 1
ATOM 2375 C C . PHE B 1 132 ? 14.922 -8.055 -12.266 1 98.25 132 PHE B C 1
ATOM 2377 O O . PHE B 1 132 ? 15.398 -6.953 -12.547 1 98.25 132 PHE B O 1
ATOM 2384 N N . ALA B 1 133 ? 14.562 -8.414 -11.039 1 98.56 133 ALA B N 1
ATOM 2385 C CA . ALA B 1 133 ? 14.812 -7.547 -9.883 1 98.56 133 ALA B CA 1
ATOM 2386 C C . ALA B 1 133 ? 16.297 -7.188 -9.789 1 98.56 133 ALA B C 1
ATOM 2388 O O . ALA B 1 133 ? 16.641 -6.02 -9.617 1 98.56 133 ALA B O 1
ATOM 2389 N N . ARG B 1 134 ? 17.109 -8.141 -9.898 1 98.25 134 ARG B N 1
ATOM 2390 C CA . ARG B 1 134 ? 18.562 -7.93 -9.844 1 98.25 134 ARG B CA 1
ATOM 2391 C C . ARG B 1 134 ? 19.016 -7.004 -10.961 1 98.25 134 ARG B C 1
ATOM 2393 O O . ARG B 1 134 ? 19.812 -6.09 -10.734 1 98.25 134 ARG B O 1
ATOM 2400 N N . GLU B 1 135 ? 18.516 -7.273 -12.086 1 97.5 135 GLU B N 1
ATOM 2401 C CA . GLU B 1 135 ? 18.859 -6.457 -13.242 1 97.5 135 GLU B CA 1
ATOM 2402 C C . GLU B 1 135 ? 18.531 -4.988 -13.008 1 97.5 135 GLU B C 1
ATOM 2404 O O . GLU B 1 135 ? 19.266 -4.098 -13.453 1 97.5 135 GLU B O 1
ATOM 2409 N N . ARG B 1 136 ? 17.422 -4.707 -12.312 1 97.19 136 ARG B N 1
ATOM 2410 C CA . ARG B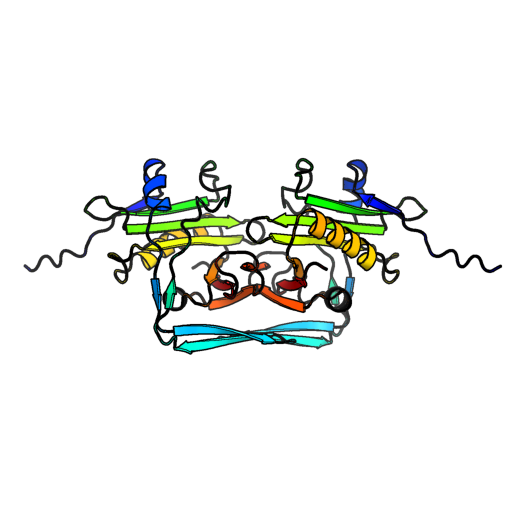 1 136 ? 16.953 -3.344 -12.102 1 97.19 136 ARG B CA 1
ATOM 2411 C C . ARG B 1 136 ? 17.578 -2.734 -10.852 1 97.19 136 ARG B C 1
ATOM 2413 O O . ARG B 1 136 ? 17.391 -1.55 -10.57 1 97.19 136 ARG B O 1
ATOM 2420 N N . GLY B 1 137 ? 18.25 -3.613 -10.086 1 97.38 137 GLY B N 1
ATOM 2421 C CA . GLY B 1 137 ? 18.875 -3.129 -8.859 1 97.38 137 GLY B CA 1
ATOM 2422 C C . GLY B 1 137 ? 17.906 -3.051 -7.691 1 97.38 137 GLY B C 1
ATOM 2423 O O . GLY B 1 137 ? 18.047 -2.186 -6.824 1 97.38 137 GLY B O 1
ATOM 2424 N N . ALA B 1 138 ? 16.922 -3.9 -7.695 1 98.56 138 ALA B N 1
ATOM 2425 C CA . ALA B 1 138 ? 15.984 -3.943 -6.582 1 98.56 138 ALA B CA 1
ATOM 2426 C C . ALA B 1 138 ? 16.656 -4.438 -5.309 1 98.56 138 ALA B C 1
ATOM 2428 O O . ALA B 1 138 ? 17.547 -5.301 -5.359 1 98.56 138 ALA B O 1
ATOM 2429 N N . GLY B 1 139 ? 16.219 -3.861 -4.211 1 98.56 139 GLY B N 1
ATOM 2430 C CA . GLY B 1 139 ? 16.688 -4.336 -2.918 1 98.56 139 GLY B CA 1
ATOM 2431 C C . GLY B 1 139 ? 15.812 -5.434 -2.338 1 98.56 139 GLY B C 1
ATOM 2432 O O . GLY B 1 139 ? 16.281 -6.25 -1.541 1 98.56 139 GLY B O 1
ATOM 2433 N N . HIS B 1 140 ? 14.562 -5.426 -2.766 1 98.75 140 HIS B N 1
ATOM 2434 C CA . HIS B 1 140 ? 13.641 -6.43 -2.244 1 98.75 140 HIS B CA 1
ATOM 2435 C C . HIS B 1 140 ? 12.5 -6.684 -3.219 1 98.75 140 HIS B C 1
ATOM 2437 O O . HIS B 1 140 ? 12.242 -5.867 -4.109 1 98.75 140 HIS B O 1
ATOM 2443 N N . LEU B 1 141 ? 11.93 -7.875 -3.139 1 98.88 141 LEU B N 1
ATOM 2444 C CA . LEU B 1 141 ? 10.664 -8.227 -3.779 1 98.88 141 LEU B CA 1
ATOM 2445 C C . LEU B 1 141 ? 9.508 -8.094 -2.799 1 98.88 141 LEU B C 1
ATOM 2447 O O . LEU B 1 141 ? 9.672 -8.328 -1.6 1 98.88 141 LEU B O 1
ATOM 2451 N N . TRP B 1 142 ? 8.359 -7.734 -3.281 1 98.94 142 TRP B N 1
ATOM 2452 C CA . TRP B 1 142 ? 7.168 -7.473 -2.484 1 98.94 142 TRP B CA 1
ATOM 2453 C C . TRP B 1 142 ? 5.914 -7.961 -3.201 1 98.94 142 TRP B C 1
ATOM 2455 O O . TRP B 1 142 ? 5.832 -7.895 -4.43 1 98.94 142 TRP B O 1
ATOM 2465 N N . LEU B 1 143 ? 4.98 -8.461 -2.459 1 98.81 143 LEU B N 1
ATOM 2466 C CA . LEU B 1 143 ? 3.713 -8.852 -3.064 1 98.81 143 LEU B CA 1
ATOM 2467 C C . LEU B 1 143 ? 2.562 -8.664 -2.082 1 98.81 143 LEU B C 1
ATOM 2469 O O . LEU B 1 143 ? 2.785 -8.523 -0.877 1 98.81 143 LEU B O 1
ATOM 2473 N N . GLU B 1 144 ? 1.395 -8.531 -2.57 1 98.81 144 GLU B N 1
ATOM 2474 C CA . GLU B 1 144 ? 0.117 -8.5 -1.865 1 98.81 144 GLU B CA 1
ATOM 2475 C C . GLU B 1 144 ? -0.674 -9.781 -2.1 1 98.81 144 GLU B C 1
ATOM 2477 O O . GLU B 1 144 ? -0.742 -10.281 -3.225 1 98.81 144 GLU B O 1
ATOM 2482 N N . VAL B 1 145 ? -1.233 -10.328 -1.046 1 98.44 145 VAL B N 1
ATOM 2483 C CA . VAL B 1 145 ? -2.018 -11.562 -1.133 1 98.44 145 VAL B CA 1
ATOM 2484 C C . VAL B 1 145 ? -3.176 -11.508 -0.14 1 98.44 145 VAL B C 1
ATOM 2486 O O . VAL B 1 145 ? -3.018 -11.016 0.981 1 98.44 145 VAL B O 1
ATOM 2489 N N . THR B 1 146 ? -4.336 -11.953 -0.579 1 98.19 146 THR B N 1
ATOM 2490 C CA . THR B 1 146 ? -5.469 -12 0.341 1 98.19 146 THR B CA 1
ATOM 2491 C C . THR B 1 146 ? -5.223 -13.023 1.444 1 98.19 146 THR B C 1
ATOM 2493 O O . THR B 1 146 ? -4.66 -14.094 1.193 1 98.19 146 THR B O 1
ATOM 2496 N N . ASN B 1 147 ? -5.715 -12.719 2.658 1 98.56 147 ASN B N 1
ATOM 2497 C CA . ASN B 1 147 ? -5.523 -13.555 3.838 1 98.56 147 ASN B CA 1
ATOM 2498 C C . ASN B 1 147 ? -6.148 -14.93 3.652 1 98.56 147 ASN B C 1
ATOM 2500 O O . ASN B 1 147 ? -5.773 -15.883 4.344 1 98.56 147 ASN B O 1
ATOM 2504 N N . VAL B 1 148 ? -7.051 -15.102 2.713 1 98.25 148 VAL B N 1
ATOM 2505 C CA . VAL B 1 148 ? -7.73 -16.391 2.58 1 98.25 148 VAL B CA 1
ATOM 2506 C C . VAL B 1 148 ? -6.949 -17.281 1.626 1 98.25 148 VAL B C 1
ATOM 2508 O O . VAL B 1 148 ? -7.266 -18.469 1.485 1 98.25 148 VAL B O 1
ATOM 2511 N N . ASN B 1 149 ? -5.973 -16.766 0.942 1 97.75 149 ASN B N 1
ATOM 2512 C CA . ASN B 1 149 ? -5.199 -17.562 0.001 1 97.75 149 ASN B CA 1
ATOM 2513 C C . ASN B 1 149 ? -4.027 -18.266 0.688 1 97.75 149 ASN B C 1
ATOM 2515 O O . ASN B 1 149 ? -2.867 -18.016 0.344 1 97.75 149 ASN B O 1
ATOM 2519 N N . ALA B 1 150 ? -4.348 -19.109 1.618 1 98.38 150 ALA B N 1
ATOM 2520 C CA . ALA B 1 150 ? -3.346 -19.797 2.422 1 98.38 150 ALA B CA 1
ATOM 2521 C C . ALA B 1 150 ? -2.396 -20.609 1.541 1 98.38 150 ALA B C 1
ATOM 2523 O O . ALA B 1 150 ? -1.184 -20.609 1.762 1 98.38 150 ALA B O 1
ATOM 2524 N N . PRO B 1 151 ? -2.902 -21.281 0.488 1 96.75 151 PRO B N 1
ATOM 2525 C CA . PRO B 1 151 ? -1.968 -22.016 -0.366 1 96.75 151 PRO B CA 1
ATOM 2526 C C . PRO B 1 151 ? -0.885 -21.125 -0.966 1 96.75 151 PRO B C 1
ATOM 2528 O O . PRO B 1 151 ? 0.285 -21.516 -1.01 1 96.75 151 PRO B O 1
ATOM 2531 N N . ALA B 1 152 ? -1.238 -19.969 -1.444 1 97.31 152 ALA B N 1
ATOM 2532 C CA . ALA B 1 152 ? -0.259 -19.047 -1.998 1 97.31 152 ALA B CA 1
ATOM 2533 C C . ALA B 1 152 ? 0.705 -18.547 -0.92 1 97.31 152 ALA B C 1
ATOM 2535 O O . ALA B 1 152 ? 1.915 -18.484 -1.147 1 97.31 152 ALA B O 1
ATOM 2536 N N . ILE B 1 153 ? 0.188 -18.188 0.239 1 98.12 153 ILE B N 1
ATOM 2537 C CA . ILE B 1 153 ? 1.004 -17.703 1.349 1 98.12 153 ILE B CA 1
ATOM 2538 C C . ILE B 1 153 ? 2.064 -18.75 1.699 1 98.12 153 ILE B C 1
ATOM 2540 O O . ILE B 1 153 ? 3.24 -18.406 1.861 1 98.12 153 ILE B O 1
ATOM 2544 N N . HIS B 1 154 ? 1.646 -20 1.807 1 97.88 154 HIS B N 1
ATOM 2545 C CA . HIS B 1 154 ? 2.584 -21.078 2.094 1 97.88 154 HIS B CA 1
ATOM 2546 C C . HIS B 1 154 ? 3.635 -21.188 0.996 1 97.88 154 HIS B C 1
ATOM 2548 O O . HIS B 1 154 ? 4.816 -21.406 1.281 1 97.88 154 HIS B O 1
ATOM 2554 N N . ALA B 1 155 ? 3.193 -21.125 -0.236 1 97.44 155 ALA B N 1
ATOM 2555 C CA . ALA B 1 155 ? 4.129 -21.188 -1.355 1 97.44 155 ALA B CA 1
ATOM 2556 C C . ALA B 1 155 ? 5.156 -20.062 -1.281 1 97.44 155 ALA B C 1
ATOM 2558 O O . ALA B 1 155 ? 6.355 -20.297 -1.469 1 97.44 155 ALA B O 1
ATOM 2559 N N . TYR B 1 156 ? 4.672 -18.828 -1.015 1 98.19 156 TYR B N 1
ATOM 2560 C CA . TYR B 1 156 ? 5.566 -17.688 -0.919 1 98.19 156 TYR B CA 1
ATOM 2561 C C . TYR B 1 156 ? 6.559 -17.859 0.227 1 98.19 156 TYR B C 1
ATOM 2563 O O . TYR B 1 156 ? 7.738 -17.531 0.093 1 98.19 156 TYR B O 1
ATOM 2571 N N . ARG B 1 157 ? 6.086 -18.359 1.37 1 97.88 157 ARG B N 1
ATOM 2572 C CA . ARG B 1 157 ? 6.977 -18.609 2.5 1 97.88 157 ARG B CA 1
ATOM 2573 C C . ARG B 1 157 ? 8.078 -19.578 2.119 1 97.88 157 ARG B C 1
ATOM 2575 O O . ARG B 1 157 ? 9.25 -19.375 2.461 1 97.88 157 ARG B O 1
ATOM 2582 N N . ARG B 1 158 ? 7.719 -20.625 1.4 1 97.31 158 ARG B N 1
ATOM 2583 C CA . ARG B 1 158 ? 8.703 -21.609 0.96 1 97.31 158 ARG B CA 1
ATOM 2584 C C . ARG B 1 158 ? 9.727 -20.984 0.027 1 97.31 158 ARG B C 1
ATOM 2586 O O . ARG B 1 158 ? 10.875 -21.438 -0.05 1 97.31 158 ARG B O 1
ATOM 2593 N N . MET B 1 159 ? 9.336 -19.938 -0.649 1 97.06 159 MET B N 1
ATOM 2594 C CA . MET B 1 159 ? 10.219 -19.266 -1.606 1 97.06 159 MET B CA 1
ATOM 2595 C C . MET B 1 159 ? 11.086 -18.219 -0.913 1 97.06 159 MET B C 1
ATOM 2597 O O . MET B 1 159 ? 11.945 -17.609 -1.546 1 97.06 159 MET B O 1
ATOM 2601 N N . GLY B 1 160 ? 10.812 -17.938 0.356 1 97.38 160 GLY B N 1
ATOM 2602 C CA . GLY B 1 160 ? 11.688 -17.047 1.11 1 97.38 160 GLY B CA 1
ATOM 2603 C C . GLY B 1 160 ? 11 -15.766 1.541 1 97.38 160 GLY B C 1
ATOM 2604 O O . GLY B 1 160 ? 11.602 -14.922 2.209 1 97.38 160 GLY B O 1
ATOM 2605 N N . PHE B 1 161 ? 9.719 -15.656 1.24 1 98.06 161 PHE B N 1
ATOM 2606 C CA . PHE B 1 161 ? 8.977 -14.469 1.649 1 98.06 161 PHE B CA 1
ATOM 2607 C C . PHE B 1 161 ? 8.555 -14.57 3.109 1 98.06 161 PHE B C 1
ATOM 2609 O O . PHE B 1 161 ? 8.344 -15.672 3.625 1 98.06 161 PHE B O 1
ATOM 2616 N N . ALA B 1 162 ? 8.43 -13.406 3.732 1 98.12 162 ALA B N 1
ATOM 2617 C CA . ALA B 1 162 ? 7.879 -13.281 5.078 1 98.12 162 ALA B CA 1
ATOM 2618 C C . ALA B 1 162 ? 6.863 -12.148 5.152 1 98.12 162 ALA B C 1
ATOM 2620 O O . ALA B 1 162 ? 6.914 -11.203 4.352 1 98.12 162 ALA B O 1
ATOM 2621 N N . PHE B 1 163 ? 5.949 -12.258 6.098 1 98.5 163 PHE B N 1
ATOM 2622 C CA . PHE B 1 163 ? 5.02 -11.156 6.297 1 98.5 163 PHE B CA 1
ATOM 2623 C C . PHE B 1 163 ? 5.766 -9.859 6.605 1 98.5 163 PHE B C 1
ATOM 2625 O O . PHE B 1 163 ? 6.699 -9.859 7.41 1 98.5 163 PHE B O 1
ATOM 2632 N N . CYS B 1 164 ? 5.328 -8.812 5.895 1 98.38 164 CYS B N 1
ATOM 2633 C CA . CYS B 1 164 ? 5.941 -7.523 6.191 1 98.38 164 CYS B CA 1
ATOM 2634 C C . CYS B 1 164 ? 4.875 -6.457 6.418 1 98.38 164 CYS B C 1
ATOM 2636 O O . CYS B 1 164 ? 5.203 -5.293 6.66 1 98.38 164 CYS B O 1
ATOM 2638 N N . GLY B 1 165 ? 3.629 -6.789 6.281 1 98.62 165 GLY B N 1
ATOM 2639 C CA . GLY B 1 165 ? 2.578 -5.809 6.496 1 98.62 165 GLY B CA 1
ATOM 2640 C C . GLY B 1 165 ? 1.205 -6.301 6.082 1 98.62 165 GLY B C 1
ATOM 2641 O O . GLY B 1 165 ? 1.016 -7.492 5.836 1 98.62 165 GLY B O 1
ATOM 2642 N N . LEU B 1 166 ? 0.266 -5.414 6.082 1 98.69 166 LEU B N 1
ATOM 2643 C CA . LEU B 1 166 ? -1.104 -5.672 5.656 1 98.69 166 LEU B CA 1
ATOM 2644 C C . LEU B 1 166 ? -1.892 -4.371 5.539 1 98.69 166 LEU B C 1
ATOM 2646 O O . LEU B 1 166 ? -1.414 -3.312 5.953 1 98.69 166 LEU B O 1
ATOM 2650 N N . ASP B 1 167 ? -2.926 -4.406 4.914 1 98.75 167 ASP B N 1
ATOM 2651 C CA . ASP B 1 167 ? -3.945 -3.365 4.859 1 98.75 167 ASP B CA 1
ATOM 2652 C C . ASP B 1 167 ? -5.348 -3.959 4.98 1 98.75 167 ASP B C 1
ATOM 2654 O O . ASP B 1 167 ? -5.871 -4.527 4.02 1 98.75 167 ASP B O 1
ATOM 2658 N N . SER B 1 168 ? -5.973 -3.777 6.125 1 98.31 168 SER B N 1
ATOM 2659 C CA . SER B 1 168 ? -7.266 -4.391 6.402 1 98.31 168 SER B CA 1
ATOM 2660 C C . SER B 1 168 ? -8.398 -3.627 5.723 1 98.31 168 SER B C 1
ATOM 2662 O O . SER B 1 168 ? -9.531 -4.109 5.656 1 98.31 168 SER B O 1
ATOM 2664 N N . ALA B 1 169 ? -8.086 -2.488 5.117 1 98.31 169 ALA B N 1
ATOM 2665 C CA . ALA B 1 169 ? -9.109 -1.666 4.484 1 98.31 169 ALA B CA 1
ATOM 2666 C C . ALA B 1 169 ? -9.023 -1.753 2.963 1 98.31 169 ALA B C 1
ATOM 2668 O O . ALA B 1 169 ? -9.875 -1.208 2.256 1 98.31 169 ALA B O 1
ATOM 2669 N N . LEU B 1 170 ? -8.031 -2.445 2.463 1 98.5 170 LEU B N 1
ATOM 2670 C CA . LEU B 1 170 ? -7.719 -2.396 1.038 1 98.5 170 LEU B CA 1
ATOM 2671 C C . LEU B 1 170 ? -8.898 -2.873 0.203 1 98.5 170 LEU B C 1
ATOM 2673 O O . LEU B 1 170 ? -9.188 -2.312 -0.857 1 98.5 170 LEU B O 1
ATOM 2677 N N . TYR B 1 171 ? -9.578 -3.893 0.694 1 97.31 171 TYR B N 1
ATOM 2678 C CA . TYR B 1 171 ? -10.578 -4.535 -0.152 1 97.31 171 TYR B CA 1
ATOM 2679 C C . TYR B 1 171 ? -11.977 -4.023 0.173 1 97.31 171 TYR B C 1
ATOM 2681 O O . TYR B 1 171 ? -12.969 -4.574 -0.304 1 97.31 171 TYR B O 1
ATOM 2689 N N . GLN B 1 172 ? -12.102 -3.016 1.06 1 96.81 172 GLN B N 1
ATOM 2690 C CA . GLN B 1 172 ? -13.414 -2.438 1.348 1 96.81 172 GLN B CA 1
ATOM 2691 C C . GLN B 1 172 ? -14.062 -1.886 0.081 1 96.81 172 GLN B C 1
ATOM 2693 O O . GLN B 1 172 ? -13.398 -1.235 -0.729 1 96.81 172 GLN B O 1
ATOM 2698 N N . GLY B 1 173 ? -15.312 -2.18 -0.108 1 94.69 173 GLY B N 1
ATOM 2699 C CA . GLY B 1 173 ? -16.031 -1.666 -1.257 1 94.69 173 GLY B CA 1
ATOM 2700 C C . GLY B 1 173 ? -15.852 -2.508 -2.506 1 94.69 173 GLY B C 1
ATOM 2701 O O . GLY B 1 173 ? -16.297 -2.123 -3.59 1 94.69 173 GLY B O 1
ATOM 2702 N N . THR B 1 174 ? -15.133 -3.629 -2.41 1 95.12 174 THR B N 1
ATOM 2703 C CA . THR B 1 174 ? -14.906 -4.52 -3.545 1 95.12 174 THR B CA 1
ATOM 2704 C C . THR B 1 174 ? -15.648 -5.84 -3.352 1 95.12 174 THR B C 1
ATOM 2706 O O . THR B 1 174 ? -16.297 -6.051 -2.324 1 95.12 174 THR B O 1
ATOM 2709 N N . ALA B 1 175 ? -15.508 -6.727 -4.324 1 93.38 175 ALA B N 1
ATOM 2710 C CA . ALA B 1 175 ? -16.094 -8.062 -4.242 1 93.38 175 ALA B CA 1
ATOM 2711 C C . ALA B 1 175 ? -15.422 -8.898 -3.158 1 93.38 175 ALA B C 1
ATOM 2713 O O . ALA B 1 175 ? -15.969 -9.914 -2.725 1 93.38 175 ALA B O 1
ATOM 2714 N N . SER B 1 176 ? -14.281 -8.438 -2.652 1 95.12 176 SER B N 1
ATOM 2715 C CA . SER B 1 176 ? -13.516 -9.172 -1.652 1 95.12 176 SER B CA 1
ATOM 2716 C C . SER B 1 176 ? -13.633 -8.523 -0.278 1 95.12 176 SER B C 1
ATOM 2718 O O . SER B 1 176 ? -12.797 -8.758 0.599 1 95.12 176 SER B O 1
ATOM 2720 N N . GLU B 1 177 ? -14.656 -7.664 -0.114 1 95.19 177 GLU B N 1
ATOM 2721 C CA . GLU B 1 177 ? -14.867 -7.051 1.193 1 95.19 177 GLU B CA 1
ATOM 2722 C C . GLU B 1 177 ? -14.961 -8.109 2.291 1 95.19 177 GLU B C 1
ATOM 2724 O O . GLU B 1 177 ? -15.625 -9.133 2.119 1 95.19 177 GLU B O 1
ATOM 2729 N N . GLY B 1 178 ? -14.242 -7.816 3.398 1 95.31 178 GLY B N 1
ATOM 2730 C CA . GLY B 1 178 ? -14.156 -8.781 4.484 1 95.31 178 GLY B CA 1
ATOM 2731 C C . GLY B 1 178 ? -12.828 -9.508 4.531 1 95.31 178 GLY B C 1
ATOM 2732 O O . GLY B 1 178 ? -12.414 -9.984 5.59 1 95.31 178 GLY B O 1
ATOM 2733 N N . GLU B 1 179 ? -12.203 -9.664 3.377 1 97.19 179 GLU B N 1
ATOM 2734 C CA . GLU B 1 179 ? -10.844 -10.188 3.326 1 97.19 179 GLU B CA 1
ATOM 2735 C C . GLU B 1 179 ? -9.82 -9.102 3.648 1 97.19 179 GLU B C 1
ATOM 2737 O O . GLU B 1 179 ? -10.148 -7.914 3.648 1 97.19 179 GLU B O 1
ATOM 2742 N N . HIS B 1 180 ? -8.617 -9.547 3.938 1 98.31 180 HIS B N 1
ATOM 2743 C CA . HIS B 1 180 ? -7.535 -8.633 4.277 1 98.31 180 HIS B CA 1
ATOM 2744 C C . HIS B 1 180 ? -6.328 -8.852 3.373 1 98.31 180 HIS B C 1
ATOM 2746 O O . HIS B 1 180 ? -5.973 -9.992 3.068 1 98.31 180 HIS B O 1
ATOM 2752 N N . ALA B 1 181 ? -5.809 -7.723 2.934 1 98.75 181 ALA B N 1
ATOM 2753 C CA . ALA B 1 181 ? -4.574 -7.793 2.156 1 98.75 181 ALA B CA 1
ATOM 2754 C C . ALA B 1 181 ? -3.363 -7.996 3.064 1 98.75 181 ALA B C 1
ATOM 2756 O O . ALA B 1 181 ? -3.129 -7.211 3.984 1 98.75 181 ALA B O 1
ATOM 2757 N N . LEU B 1 182 ? -2.656 -9.016 2.861 1 98.75 182 LEU B N 1
ATOM 2758 C CA . LEU B 1 182 ? -1.374 -9.258 3.518 1 98.75 182 LEU B CA 1
ATOM 2759 C C . LEU B 1 182 ? -0.216 -8.914 2.586 1 98.75 182 LEU B C 1
ATOM 2761 O O . LEU B 1 182 ? -0.311 -9.117 1.372 1 98.75 182 LEU B O 1
ATOM 2765 N N . TYR B 1 183 ? 0.817 -8.414 3.137 1 98.88 183 TYR B N 1
ATOM 2766 C CA . TYR B 1 183 ? 2.021 -8.086 2.381 1 98.88 183 TYR B CA 1
ATOM 2767 C C . TYR B 1 183 ? 3.18 -8.992 2.787 1 98.88 183 TYR B C 1
ATOM 2769 O O . TYR B 1 183 ? 3.367 -9.281 3.971 1 98.88 183 TYR B O 1
ATOM 2777 N N . MET B 1 184 ? 3.881 -9.477 1.81 1 98.69 184 MET B N 1
ATOM 2778 C CA . MET B 1 184 ? 5.07 -10.297 2.025 1 98.69 184 MET B CA 1
ATOM 2779 C C . MET B 1 184 ? 6.254 -9.766 1.228 1 98.69 184 MET B C 1
ATOM 2781 O O . MET B 1 184 ? 6.07 -9.164 0.167 1 98.69 184 MET B O 1
ATOM 2785 N N . SER B 1 185 ? 7.402 -9.945 1.791 1 98.62 185 SER B N 1
ATOM 2786 C CA . SER B 1 185 ? 8.609 -9.469 1.114 1 98.62 185 SER B CA 1
ATOM 2787 C C . SER B 1 185 ? 9.781 -10.414 1.352 1 98.62 185 SER B C 1
ATOM 2789 O O . SER B 1 185 ? 9.742 -11.25 2.258 1 98.62 185 SER B O 1
ATOM 2791 N N . MET B 1 186 ? 10.711 -10.336 0.502 1 98.44 186 MET B N 1
ATOM 2792 C CA . MET B 1 186 ? 12 -10.992 0.654 1 98.44 186 MET B CA 1
ATOM 2793 C C . MET B 1 186 ? 13.125 -10.125 0.082 1 98.44 186 MET B C 1
ATOM 2795 O O . MET B 1 186 ? 12.898 -9.344 -0.842 1 98.44 186 MET B O 1
ATOM 2799 N N . PRO B 1 187 ? 14.305 -10.234 0.672 1 98.06 187 PRO B N 1
ATOM 2800 C CA . PRO B 1 187 ? 15.43 -9.539 0.041 1 98.06 187 PRO B CA 1
ATOM 2801 C C . PRO B 1 187 ? 15.734 -10.055 -1.365 1 98.06 187 PRO B C 1
ATOM 2803 O O . PRO B 1 187 ? 15.562 -11.25 -1.638 1 98.06 187 PRO B O 1
ATOM 2806 N N . CYS B 1 188 ? 16.094 -9.141 -2.174 1 97.31 188 CYS B N 1
ATOM 2807 C CA . CYS B 1 188 ? 16.531 -9.602 -3.486 1 97.31 188 CYS B CA 1
ATOM 2808 C C . CYS B 1 188 ? 17.703 -10.555 -3.365 1 97.31 188 CYS B C 1
ATOM 2810 O O . CYS B 1 188 ? 18.703 -10.25 -2.701 1 97.31 188 CYS B O 1
ATOM 2812 N N . PRO B 1 189 ? 17.531 -11.711 -3.916 1 88.62 189 PRO B N 1
ATOM 2813 C CA . PRO B 1 189 ? 18.594 -12.711 -3.77 1 88.62 189 PRO B CA 1
ATOM 2814 C C . PRO B 1 189 ? 19.859 -12.352 -4.562 1 88.62 189 PRO B C 1
ATOM 2816 O O . PRO B 1 189 ? 19.781 -11.602 -5.539 1 88.62 189 PRO B O 1
#

Radius of gyration: 23.02 Å; Cα contacts (8 Å, |Δi|>4): 754; chains: 2; bounding box: 38×91×53 Å

Foldseek 3Di:
DPPPPLFDKDKDWDDPVCVVLQLPAWQKDKAQWFWDWDDDPVDIDTDIDGDVPIDIDGDPSPPPPCCVVVPDDPDVFKTKMFIATPVRHTQKMWIWGADPVQLEIEGEDIGGHPVNPPSCPRVVNVVVSLVSSVVSRHFKYKYKDWRGPVVVVVVVVVSAKDWDDWDLCVCPPHPPNPIIITMIMHTRD/DPPPPLFDWDKDWDDPVCVVLQLPAWQKDKAQWFWDWDDDPVDIDTDIDGDVPIDIDGDPSPPPPCCVVPPPDPDVFKTKMFIATPVRHTQKMWIWGADPVQLEIEGEDIGGHPVNPPSCPRVVNVVVSLVSSVVSRHFKYKYKDWRGPVVVVVVVVVSAKDWDDWDLCVCPPHPPNPIIITMIMHTRD

Solvent-accessible surface area (backbone atoms only — not comparable to full-atom values): 20831 Å² total; per-residue (Å²): 129,84,72,77,74,69,84,59,60,50,74,45,71,61,51,83,86,43,52,63,59,60,74,65,53,57,67,50,49,72,30,56,36,26,39,45,76,47,81,48,98,48,35,36,40,47,43,79,41,80,31,86,70,60,45,75,47,69,71,71,79,56,62,74,63,75,59,68,74,61,80,52,68,84,43,94,47,44,50,40,38,33,31,28,36,82,87,67,45,80,34,30,39,32,34,36,39,54,40,77,78,32,20,33,22,35,48,76,43,73,44,53,26,73,95,48,55,96,69,54,56,69,59,55,48,48,48,53,52,48,51,51,26,52,74,74,58,28,57,25,39,34,37,72,45,52,30,58,44,37,68,56,52,54,53,39,42,76,72,56,33,41,76,38,34,30,31,56,60,63,29,36,76,37,97,52,48,89,44,31,37,32,24,33,32,31,69,52,123,130,84,73,77,74,68,85,60,61,50,76,43,71,61,51,83,86,42,51,65,58,60,73,65,54,56,69,50,49,74,30,54,36,26,40,45,74,46,80,47,98,45,35,36,38,48,44,78,39,80,31,87,70,61,45,73,46,69,71,70,80,55,63,73,64,76,58,69,74,61,81,53,69,85,45,94,46,46,50,42,38,32,31,26,36,84,85,65,45,78,35,29,39,32,33,36,38,54,40,76,79,32,19,33,23,35,47,74,44,72,42,52,27,72,93,47,58,94,69,55,56,69,58,54,48,50,50,53,51,48,52,52,26,51,75,72,58,28,57,25,38,35,38,74,42,52,30,61,45,36,68,57,52,53,52,40,42,75,74,57,32,41,78,38,34,30,30,58,60,63,29,36,77,37,98,50,48,89,46,31,37,32,26,33,33,29,70,50,122

Secondary structure (DSSP, 8-state):
--------PEEEE--GGGHHHHHH----EEEEEEEEEEEETTEEEEEEEEEEEEEEE-----SS---S-SSS---TTEEEEEEE-TTS-EEEEEEEEEETTTTEEEEEEEEE-GGGTTSSHHHHHHHHHHHHHHHHT-SEEEEEEETT-HHHHHHHHHTT-EEEEEETTTTTTSTTBTB-EEEEEEE--/--------PEEEE--GGGHHHHHH----EEEEEEEEEEEETTEEEEEEEEEEEEEEE-----SS---S-SSS---TTEEEEEEE-TTS-EEEEEEEEEEGGGTEEEEEEEEE-GGGTTSSHHHHHHHHHHHHHHHHT-SEEEEEEETT-HHHHHHHHHTT-EEEEEETTTTTTSTTBTB-EEEEEEE--

Organism: Streptomyces lavendulae (NCBI:txid1914)

Nearest PDB structures (foldseek):
  5c82-assembly1_A-2  TM=9.831E-01  e=1.043E-29  Streptomyces noursei
  7ypu-assembly2_C  TM=9.839E-01  e=2.263E-28  Streptomyces lavendulae subsp. lavendulae
  7ypu-assembly2_D  TM=9.896E-01  e=1.085E-27  Streptomyces lavendulae subsp. lavendulae
  7ypu-assembly1_A  TM=9.749E-01  e=3.671E-27  Streptomyces lavendulae subsp. lavendulae
  7ypv-assembly1_B  TM=9.729E-01  e=9.293E-27  Streptomyces lavendulae subsp. lavendulae

pLDDT: mean 90.22, std 17.71, range [30.55, 98.94]

InterPro domains:
  IPR000182 GNAT domain [PF00583] (74-161)
  IPR000182 GNAT domain [PS51186] (44-189)
  IPR016181 Acyl-CoA N-acyltransferase [SSF55729] (75-185)
  IPR050832 Bacterial Acetyltransferase [PTHR43877] (74-165)

Sequence (378 aa):
MTTTHGSTYEFRSARPGDAEAIEGLDGSFTTSTVFEVDVTGDGFALREVPADPPLVKVFPDDGGSDGEDGAEGEDADSRTFVAVGADGDLAGFAAVSYSAWNQRLTIEDIEVAPGHRGKGIGRVLMRHAADFARERGAGHLWLEVTNVNAPAIHAYRRMGFAFCGLDSALYQGTASEGEHALYMSMPCPMTTTHGSTYEFRSARPGDAEAIEGLDGSFTTSTVFEVDVTGDGFALREVPADPPLVKVFPDDGGSDGEDGAEGEDADSRTFVAVGADGDLAGFAAVSYSAWNQRLTIEDIEVAPGHRGKGIGRVLMRHAADFARERGAGHLWLEVTNVNAPAIHAYRRMGFAFCGLDSALYQGTASEGEHALYMSMPCP